Protein AF-A0A7X7QIZ7-F1 (afdb_monomer)

Radius of gyration: 19.63 Å; Cα contacts (8 Å, |Δi|>4): 451; chains: 1; bounding box: 47×40×54 Å

Nearest PDB structures (foldseek):
  1ewf-assembly1_A  TM=3.692E-01  e=5.012E-04  Homo sapiens

Structure (mmCIF, N/CA/C/O backbone):
data_AF-A0A7X7QIZ7-F1
#
_entry.id   AF-A0A7X7QIZ7-F1
#
loop_
_atom_site.group_PDB
_atom_site.id
_atom_site.type_symbol
_atom_site.label_atom_id
_atom_site.label_alt_id
_atom_site.label_comp_id
_atom_site.label_asym_id
_atom_site.label_entity_id
_atom_site.label_seq_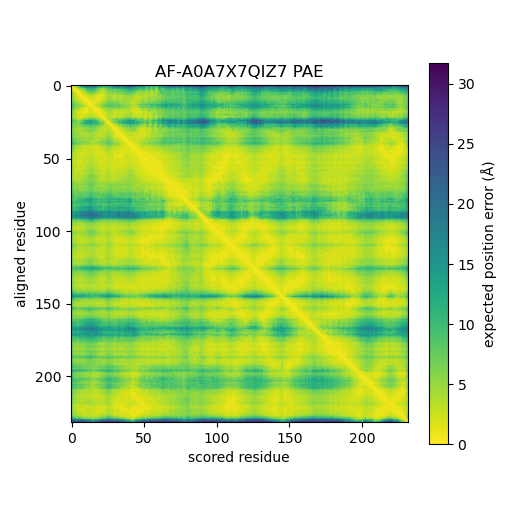id
_atom_site.pdbx_PDB_ins_code
_atom_site.Cartn_x
_atom_site.Cartn_y
_atom_site.Cartn_z
_atom_site.occupancy
_atom_site.B_iso_or_equiv
_atom_site.auth_seq_id
_atom_site.auth_comp_id
_atom_site.auth_asym_id
_atom_site.auth_atom_id
_atom_site.pdbx_PDB_model_num
ATOM 1 N N . ARG A 1 1 ? -7.257 -20.607 2.998 1.00 55.19 1 ARG A N 1
ATOM 2 C CA . ARG A 1 1 ? -7.688 -19.630 1.963 1.00 55.19 1 ARG A CA 1
ATOM 3 C C . ARG A 1 1 ? -6.584 -19.543 0.917 1.00 55.19 1 ARG A C 1
ATOM 5 O O . ARG A 1 1 ? -5.427 -19.551 1.317 1.00 55.19 1 ARG A O 1
ATOM 12 N N . LYS A 1 2 ? -6.925 -19.531 -0.378 1.00 59.53 2 LYS A N 1
ATOM 13 C CA . LYS A 1 2 ? -5.951 -19.444 -1.478 1.00 59.53 2 LYS A CA 1
ATOM 14 C C . LYS A 1 2 ? -5.472 -17.991 -1.601 1.00 59.53 2 LYS A C 1
ATOM 16 O O . LYS A 1 2 ? -6.216 -17.154 -2.087 1.00 59.53 2 LYS A O 1
ATOM 21 N N . LEU A 1 3 ? -4.276 -17.700 -1.088 1.00 72.62 3 LEU A N 1
ATOM 22 C CA . LEU A 1 3 ? -3.597 -16.403 -1.270 1.00 72.62 3 LEU A CA 1
ATOM 23 C C . LEU A 1 3 ? -2.782 -16.350 -2.570 1.00 72.62 3 LEU A C 1
ATOM 25 O O . LEU A 1 3 ? -2.212 -15.318 -2.902 1.00 72.62 3 LEU A O 1
ATOM 29 N N . LEU A 1 4 ? -2.703 -17.477 -3.278 1.00 77.00 4 LEU A N 1
ATOM 30 C CA . LEU A 1 4 ? -2.075 -17.557 -4.586 1.00 77.00 4 LEU A CA 1
ATOM 31 C C . LEU A 1 4 ? -3.042 -17.039 -5.658 1.00 77.00 4 LEU A C 1
ATOM 33 O O . LEU A 1 4 ? -4.246 -17.281 -5.510 1.00 77.00 4 LEU A O 1
ATOM 37 N N . PRO A 1 5 ? -2.518 -16.400 -6.725 1.00 80.38 5 PRO A N 1
ATOM 38 C CA . PRO A 1 5 ? -3.293 -16.066 -7.911 1.00 80.38 5 PRO A CA 1
ATOM 39 C C . PRO A 1 5 ? -4.098 -17.268 -8.403 1.00 80.38 5 PRO A C 1
ATOM 41 O O . PRO A 1 5 ? -3.624 -18.405 -8.377 1.00 80.38 5 PRO A O 1
ATOM 44 N N . GLU A 1 6 ? -5.313 -17.011 -8.868 1.00 85.06 6 GLU A N 1
ATOM 45 C CA . GLU A 1 6 ? -6.161 -18.030 -9.481 1.00 85.06 6 GLU A CA 1
ATOM 46 C C . GLU A 1 6 ? -5.577 -18.519 -10.806 1.00 85.06 6 GLU A C 1
ATOM 48 O O . GLU A 1 6 ? -5.602 -19.716 -11.090 1.00 85.06 6 GLU A O 1
ATOM 53 N N . ARG A 1 7 ? -5.007 -17.592 -11.582 1.00 85.94 7 ARG A N 1
ATOM 54 C CA . ARG A 1 7 ? -4.241 -17.893 -12.789 1.00 85.94 7 ARG A CA 1
ATOM 55 C C . ARG A 1 7 ? -2.855 -17.285 -12.673 1.00 85.94 7 ARG A C 1
ATOM 57 O O . ARG A 1 7 ? -2.713 -16.145 -12.226 1.00 85.94 7 ARG A O 1
ATOM 64 N N . LEU A 1 8 ? -1.856 -18.054 -13.078 1.00 90.88 8 LEU A N 1
ATOM 65 C CA . LEU A 1 8 ? -0.479 -17.609 -13.180 1.00 90.88 8 LEU A CA 1
ATOM 66 C C . LEU A 1 8 ? 0.101 -18.173 -14.473 1.00 90.88 8 LEU A C 1
ATOM 68 O O . LEU A 1 8 ? 0.381 -19.368 -14.559 1.00 90.88 8 LEU A O 1
ATOM 72 N N . ASP A 1 9 ? 0.241 -17.308 -15.467 1.00 91.50 9 ASP A N 1
ATOM 73 C CA . ASP A 1 9 ? 0.735 -17.668 -16.787 1.00 91.50 9 ASP A CA 1
ATOM 74 C C . ASP A 1 9 ? 2.180 -17.205 -16.929 1.00 91.50 9 ASP A C 1
ATOM 76 O O . ASP A 1 9 ? 2.530 -16.071 -16.589 1.00 91.50 9 ASP A O 1
ATOM 80 N N . PHE A 1 10 ? 3.011 -18.093 -17.460 1.00 94.44 10 PHE A N 1
ATOM 81 C CA . PHE A 1 10 ? 4.403 -17.817 -17.774 1.00 94.44 10 PHE A CA 1
ATOM 82 C C . PHE A 1 10 ? 4.579 -17.902 -19.281 1.00 94.44 10 PHE A C 1
ATOM 84 O O . PHE A 1 10 ? 4.142 -18.863 -19.912 1.00 94.44 10 PHE A O 1
ATOM 91 N N . SER A 1 11 ? 5.248 -16.913 -19.857 1.00 92.88 11 SER A N 1
ATOM 92 C CA . SER A 1 11 ? 5.673 -16.961 -21.251 1.00 92.88 11 SER A CA 1
ATOM 93 C C . SER A 1 11 ? 7.080 -16.411 -21.390 1.00 92.88 11 SER A C 1
ATOM 95 O O . SER A 1 11 ? 7.540 -15.605 -20.580 1.00 92.88 11 SER A O 1
ATOM 97 N N . THR A 1 12 ? 7.788 -16.881 -22.407 1.00 91.81 12 THR A N 1
ATOM 98 C CA . THR A 1 12 ? 9.172 -16.494 -22.660 1.00 91.81 12 THR A CA 1
ATOM 99 C C . THR A 1 12 ? 9.373 -16.245 -24.141 1.00 91.81 12 THR A C 1
ATOM 101 O O . THR A 1 12 ? 8.857 -16.984 -24.977 1.00 91.81 12 THR A O 1
ATOM 104 N N . THR A 1 13 ? 10.165 -15.233 -24.456 1.00 90.75 13 THR A N 1
ATOM 105 C CA . THR A 1 13 ? 10.750 -15.016 -25.780 1.00 90.75 13 THR A CA 1
ATOM 106 C C . THR A 1 13 ? 12.269 -15.119 -25.662 1.00 90.75 13 THR A C 1
ATOM 108 O O . THR A 1 13 ? 12.801 -15.281 -24.565 1.00 90.75 13 THR A O 1
ATOM 111 N N . GLU A 1 14 ? 12.991 -14.958 -26.770 1.00 88.88 14 GLU A N 1
ATOM 112 C CA . GLU A 1 14 ? 14.454 -14.824 -26.732 1.00 88.88 14 GLU A CA 1
ATOM 113 C C . GLU A 1 14 ? 14.928 -13.605 -25.919 1.00 88.88 14 GLU A C 1
ATOM 115 O O . GLU A 1 14 ? 16.091 -13.542 -25.531 1.00 88.88 14 GLU A O 1
ATOM 120 N N . ARG A 1 15 ? 14.045 -12.626 -25.667 1.00 86.25 15 ARG A N 1
ATOM 121 C CA . ARG A 1 15 ? 14.397 -11.335 -25.054 1.00 86.25 15 ARG A CA 1
ATOM 122 C C . ARG A 1 15 ? 13.772 -11.089 -23.687 1.00 86.25 15 ARG A C 1
ATOM 124 O O . ARG A 1 15 ? 14.226 -10.195 -22.983 1.00 86.25 15 ARG A O 1
ATOM 131 N N . ALA A 1 16 ? 12.723 -11.819 -23.316 1.00 87.88 16 ALA A N 1
ATOM 132 C CA . ALA A 1 16 ? 11.967 -11.517 -22.107 1.00 87.88 16 ALA A CA 1
ATOM 133 C C . ALA A 1 16 ? 11.312 -12.752 -21.494 1.00 87.88 16 ALA A C 1
ATOM 135 O O . ALA A 1 16 ? 10.891 -13.672 -22.194 1.00 87.88 16 ALA A O 1
ATOM 136 N N . ILE A 1 17 ? 11.148 -12.705 -20.175 1.00 89.44 17 ILE A N 1
ATOM 137 C CA . ILE A 1 17 ? 10.242 -13.569 -19.421 1.00 89.44 17 ILE A CA 1
ATOM 138 C C . ILE A 1 17 ? 9.059 -12.699 -19.000 1.00 89.44 17 ILE A C 1
ATOM 140 O O . ILE A 1 17 ? 9.254 -11.614 -18.457 1.00 89.44 17 ILE A O 1
ATOM 144 N N . SER A 1 18 ? 7.841 -13.170 -19.240 1.00 91.94 18 SER A N 1
ATOM 145 C CA . SER A 1 18 ? 6.611 -12.505 -18.825 1.00 91.94 18 SER A CA 1
ATOM 146 C C . SER A 1 18 ? 5.826 -13.393 -17.870 1.00 91.94 18 SER A C 1
ATOM 148 O O . SER A 1 18 ? 5.669 -14.595 -18.103 1.00 91.94 18 SER A O 1
ATOM 150 N N . ILE A 1 19 ? 5.346 -12.782 -16.788 1.00 92.50 19 ILE A N 1
ATOM 151 C CA . ILE A 1 19 ? 4.527 -13.419 -15.761 1.00 92.50 19 ILE A CA 1
ATOM 152 C C . ILE A 1 19 ? 3.234 -12.621 -15.660 1.00 92.50 19 ILE A C 1
ATOM 154 O O . ILE A 1 19 ? 3.264 -11.421 -15.386 1.00 92.50 19 ILE A O 1
ATOM 158 N N . VAL A 1 20 ? 2.101 -13.288 -15.859 1.00 91.06 20 VAL A N 1
ATOM 159 C CA . VAL A 1 20 ? 0.773 -12.683 -15.731 1.00 91.06 20 VAL A CA 1
ATOM 160 C C . VAL A 1 20 ? 0.019 -13.399 -14.622 1.00 91.06 20 VAL A C 1
ATOM 162 O O . VAL A 1 20 ? -0.219 -14.600 -14.695 1.00 91.06 20 VAL A O 1
ATOM 165 N N . GLY A 1 21 ? -0.352 -12.655 -13.581 1.00 90.19 21 GLY A N 1
ATOM 166 C CA . GLY A 1 21 ? -1.143 -13.156 -12.461 1.00 90.19 21 GLY A CA 1
ATOM 167 C C . GLY A 1 21 ? -2.553 -12.576 -12.468 1.00 90.19 21 GLY A C 1
ATOM 168 O O . GLY A 1 21 ? -2.726 -11.377 -12.673 1.00 90.19 21 GLY A O 1
ATOM 169 N N . LEU A 1 22 ? -3.556 -13.410 -12.191 1.00 88.19 22 LEU A N 1
ATOM 170 C CA . LEU A 1 22 ? -4.940 -12.988 -11.984 1.00 88.19 22 LEU A CA 1
ATOM 171 C C . LEU A 1 22 ? -5.402 -13.367 -10.578 1.00 88.19 22 LEU A C 1
ATOM 173 O O . LEU A 1 22 ? -5.457 -14.549 -10.240 1.00 88.19 22 LEU A O 1
ATOM 177 N N . GLN A 1 23 ? -5.808 -12.369 -9.793 1.00 85.06 23 GLN A N 1
ATOM 178 C CA . GLN A 1 23 ? -6.514 -12.573 -8.529 1.00 85.06 23 GLN A CA 1
ATOM 179 C C . GLN A 1 23 ? -7.942 -12.040 -8.634 1.00 85.06 23 GLN A C 1
ATOM 181 O O . GLN A 1 23 ? -8.193 -10.877 -8.326 1.00 85.06 23 GLN A O 1
ATOM 186 N N . ALA A 1 24 ? -8.880 -12.891 -9.056 1.00 82.38 24 ALA A N 1
ATOM 187 C CA . ALA A 1 24 ? -10.297 -12.533 -9.206 1.00 82.38 24 ALA A CA 1
ATOM 188 C C . ALA A 1 24 ? -11.282 -13.633 -8.744 1.00 82.38 24 ALA A C 1
ATOM 190 O O . ALA A 1 24 ? -12.484 -13.540 -8.983 1.00 82.38 24 ALA A O 1
ATOM 191 N N . GLY A 1 25 ? -10.806 -14.654 -8.026 1.00 75.50 25 GLY A N 1
ATOM 192 C CA . GLY A 1 25 ? -11.647 -15.792 -7.644 1.00 75.50 25 GLY A CA 1
ATOM 193 C C . GLY A 1 25 ? -12.822 -15.426 -6.729 1.00 75.50 25 GLY A C 1
ATOM 194 O O . GLY A 1 25 ? -12.731 -14.514 -5.909 1.00 75.50 25 GLY A O 1
ATOM 195 N N . GLY A 1 26 ? -13.926 -16.173 -6.828 1.00 73.56 26 GLY A N 1
ATOM 196 C CA . GLY A 1 26 ? -15.079 -16.041 -5.923 1.00 73.56 26 GLY A CA 1
ATOM 197 C C . GLY A 1 26 ? -16.001 -14.846 -6.199 1.00 73.56 26 GLY A C 1
ATOM 198 O O . GLY A 1 26 ? -16.594 -14.322 -5.260 1.00 73.56 26 GLY A O 1
ATOM 199 N N . GLY A 1 27 ? -16.116 -14.409 -7.459 1.00 73.06 27 GLY A N 1
ATOM 200 C CA . GLY A 1 27 ? -16.998 -13.302 -7.866 1.00 73.06 27 GLY A CA 1
ATOM 201 C C . GLY A 1 27 ? -16.396 -11.907 -7.671 1.00 73.06 27 GLY A C 1
ATOM 202 O O . GLY A 1 27 ? -17.122 -10.916 -7.705 1.00 73.06 27 GLY A O 1
ATOM 203 N N . LYS A 1 28 ? -15.080 -11.822 -7.449 1.00 83.25 28 LYS A N 1
ATOM 204 C CA . LYS A 1 28 ? -14.354 -10.553 -7.351 1.00 83.25 28 LYS A CA 1
ATOM 205 C C . LYS A 1 28 ? -14.003 -10.033 -8.741 1.00 83.25 28 LYS A C 1
ATOM 207 O O . LYS A 1 28 ? -13.831 -10.801 -9.681 1.00 83.25 28 LYS A O 1
ATOM 212 N N . LEU A 1 29 ? -13.890 -8.716 -8.863 1.00 84.62 29 LEU A N 1
ATOM 213 C CA . LEU A 1 29 ? -13.588 -8.077 -10.139 1.00 84.62 29 LEU A CA 1
ATOM 214 C C . LEU A 1 29 ? -12.080 -8.078 -10.409 1.00 84.62 29 LEU A C 1
ATOM 216 O O . LEU A 1 29 ? -11.264 -7.871 -9.505 1.00 84.62 29 LEU A O 1
ATOM 220 N N . ALA A 1 30 ? -11.733 -8.325 -11.669 1.00 89.25 30 ALA A N 1
ATOM 221 C CA . ALA A 1 30 ? -10.393 -8.150 -12.212 1.00 89.25 30 ALA A CA 1
ATOM 222 C C . ALA A 1 30 ? -10.219 -6.727 -12.768 1.00 89.25 30 ALA A C 1
ATOM 224 O O . ALA A 1 30 ? -11.148 -5.919 -12.717 1.00 89.25 30 ALA A O 1
ATOM 225 N N . ALA A 1 31 ? -9.036 -6.435 -13.310 1.00 91.69 31 ALA A N 1
ATOM 226 C CA . ALA A 1 31 ? -8.834 -5.227 -14.100 1.00 91.69 31 ALA A CA 1
ATOM 227 C C . ALA A 1 31 ? -9.808 -5.215 -15.298 1.00 91.69 31 ALA A C 1
ATOM 229 O O . ALA A 1 31 ? -9.884 -6.223 -16.007 1.00 91.69 31 ALA A O 1
ATOM 230 N N . PRO A 1 32 ? -10.572 -4.131 -15.517 1.00 92.06 32 PRO A N 1
ATOM 231 C CA . PRO A 1 32 ? -11.520 -4.038 -16.629 1.00 92.06 32 PRO A CA 1
ATOM 232 C C . PRO A 1 32 ? -10.857 -3.619 -17.951 1.00 92.06 32 PRO A C 1
ATOM 234 O O . PRO A 1 32 ? -11.504 -3.635 -18.994 1.00 92.06 32 PRO A O 1
ATOM 237 N N . ASN A 1 33 ? -9.592 -3.208 -17.901 1.00 92.62 33 ASN A N 1
ATOM 238 C CA . ASN A 1 33 ? -8.809 -2.654 -18.995 1.00 92.62 33 ASN A CA 1
ATOM 239 C C . ASN A 1 33 ? -7.419 -3.306 -19.044 1.00 92.62 33 ASN A C 1
ATOM 241 O O . ASN A 1 33 ? -6.970 -3.948 -18.089 1.00 92.62 33 ASN A O 1
ATOM 245 N N . ASP A 1 34 ? -6.739 -3.134 -20.173 1.00 92.06 34 ASP A N 1
ATOM 246 C CA . ASP A 1 34 ? -5.371 -3.607 -20.336 1.00 92.06 34 ASP A CA 1
ATOM 247 C C . ASP A 1 34 ? -4.382 -2.758 -19.523 1.00 92.06 34 ASP A C 1
ATOM 249 O O . ASP A 1 34 ? -4.581 -1.551 -19.357 1.00 92.06 34 ASP A O 1
ATOM 253 N N . PRO A 1 35 ? -3.284 -3.362 -19.035 1.00 93.31 35 PRO A N 1
ATOM 254 C CA . PRO A 1 35 ? -2.230 -2.620 -18.365 1.00 93.31 35 PRO A CA 1
ATOM 255 C C . PRO A 1 35 ? -1.575 -1.599 -19.310 1.00 93.31 35 PRO A C 1
ATOM 257 O O . PRO A 1 35 ? -1.264 -1.958 -20.451 1.00 93.31 35 PRO A O 1
ATOM 260 N N . PRO A 1 36 ? -1.240 -0.382 -18.834 1.00 93.25 36 PRO A N 1
ATOM 261 C CA . PRO A 1 36 ? -0.522 0.604 -19.634 1.00 93.25 36 PRO A CA 1
ATOM 262 C C . PRO A 1 36 ? 0.809 0.069 -20.183 1.00 93.25 36 PRO A C 1
ATOM 264 O O . PRO A 1 36 ? 1.404 -0.885 -19.655 1.00 93.25 36 PRO A O 1
ATOM 267 N N . SER A 1 37 ? 1.295 0.696 -21.254 1.00 91.44 37 SER A N 1
ATOM 268 C CA . SER A 1 37 ? 2.591 0.373 -21.847 1.00 91.44 37 SER A CA 1
ATOM 269 C C . SER A 1 37 ? 3.747 0.754 -20.922 1.00 91.44 37 SER A C 1
ATOM 271 O O . SER A 1 37 ? 3.722 1.766 -20.215 1.00 91.44 37 SER A O 1
ATOM 273 N N . THR A 1 38 ? 4.796 -0.056 -20.957 1.00 93.75 38 THR A N 1
ATOM 274 C CA . THR A 1 38 ? 6.069 0.230 -20.294 1.00 93.75 38 THR A CA 1
ATOM 275 C C . THR A 1 38 ? 6.921 1.129 -21.183 1.00 93.75 38 THR A C 1
ATOM 277 O O . THR A 1 38 ? 6.789 1.084 -22.404 1.00 93.75 38 THR A O 1
ATOM 280 N N . ILE A 1 39 ? 7.790 1.939 -20.583 1.00 93.56 39 ILE A N 1
ATOM 281 C CA . ILE A 1 39 ? 8.729 2.779 -21.334 1.00 93.56 39 ILE A CA 1
ATOM 282 C C . ILE A 1 39 ? 9.783 1.931 -22.067 1.00 93.56 39 ILE A C 1
ATOM 284 O O . ILE A 1 39 ? 10.189 0.873 -21.578 1.00 93.56 39 ILE A O 1
ATOM 288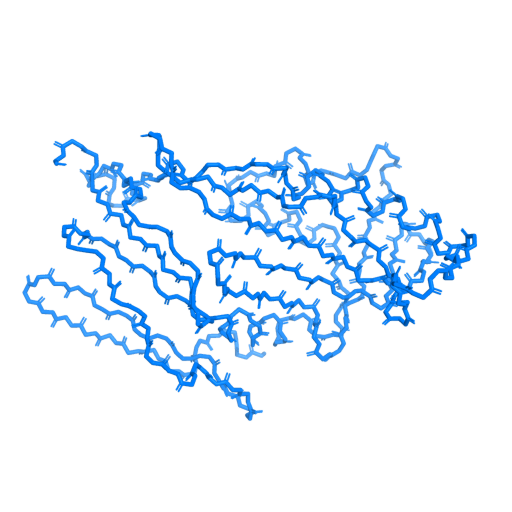 N N . ASP A 1 40 ? 10.246 2.411 -23.221 1.00 90.75 40 ASP A N 1
ATOM 289 C CA . ASP A 1 40 ? 11.354 1.795 -23.952 1.00 90.75 40 ASP A CA 1
ATOM 290 C C . ASP A 1 40 ? 12.647 1.807 -23.123 1.00 90.75 40 ASP A C 1
ATOM 292 O O . ASP A 1 40 ? 12.904 2.713 -22.329 1.00 90.75 40 ASP A O 1
ATOM 296 N N . GLY A 1 41 ? 13.477 0.777 -23.304 1.00 90.00 41 GLY A N 1
ATOM 297 C CA . GLY A 1 41 ? 14.720 0.610 -22.543 1.00 90.00 41 GLY A CA 1
ATOM 298 C C . GLY A 1 41 ? 14.527 0.095 -21.112 1.00 90.00 41 GLY A C 1
ATOM 299 O O . GLY A 1 41 ? 15.514 -0.068 -20.397 1.00 90.00 41 GLY A O 1
ATOM 300 N N . ALA A 1 42 ? 13.289 -0.191 -20.694 1.00 93.81 42 ALA A N 1
ATOM 301 C CA . ALA A 1 42 ? 13.027 -0.946 -19.476 1.00 93.81 42 ALA A CA 1
ATOM 302 C C . ALA A 1 42 ? 13.534 -2.387 -19.610 1.00 93.81 42 ALA A C 1
ATOM 304 O O . ALA A 1 42 ? 13.211 -3.095 -20.562 1.00 93.81 42 ALA A O 1
ATOM 305 N N . GLU A 1 43 ? 14.291 -2.835 -18.616 1.00 93.38 43 GLU A N 1
ATOM 306 C CA . GLU A 1 43 ? 14.810 -4.206 -18.533 1.00 93.38 43 GLU A CA 1
ATOM 307 C C . GLU A 1 43 ? 13.981 -5.071 -17.584 1.00 93.38 43 GLU A C 1
ATOM 309 O O . GLU A 1 43 ? 13.993 -6.299 -17.658 1.00 93.38 43 GLU A O 1
ATOM 314 N N . MET A 1 44 ? 13.237 -4.423 -16.690 1.00 94.19 44 MET A N 1
ATOM 315 C CA . MET A 1 44 ? 12.255 -5.058 -15.831 1.00 94.19 44 MET A CA 1
ATOM 316 C C . MET A 1 44 ? 11.074 -4.115 -15.654 1.00 94.19 44 MET A C 1
ATOM 318 O O . MET A 1 44 ? 11.268 -2.929 -15.395 1.00 94.19 44 MET A O 1
ATOM 322 N N . SER A 1 45 ? 9.856 -4.646 -15.719 1.00 95.50 45 SER A N 1
ATOM 323 C CA . SER A 1 45 ? 8.650 -3.872 -15.441 1.00 95.50 45 SER A CA 1
ATOM 324 C C . SER A 1 45 ? 7.640 -4.683 -14.653 1.00 95.50 45 SER A C 1
ATOM 326 O O . SER A 1 45 ? 7.454 -5.879 -14.876 1.00 95.50 45 SER A O 1
ATOM 328 N N . VAL A 1 46 ? 6.951 -4.000 -13.749 1.00 95.56 46 VAL A N 1
ATOM 329 C CA . VAL A 1 46 ? 5.844 -4.523 -12.959 1.00 95.56 46 VAL A CA 1
ATOM 330 C C . VAL A 1 46 ? 4.634 -3.639 -13.218 1.00 95.56 46 VAL A C 1
ATOM 332 O O . VAL A 1 46 ? 4.721 -2.414 -13.160 1.00 95.56 46 VAL A O 1
ATOM 335 N N . ARG A 1 47 ? 3.502 -4.274 -13.523 1.00 96.81 47 ARG A N 1
ATOM 336 C CA . ARG A 1 47 ? 2.219 -3.608 -13.757 1.00 96.81 47 ARG A CA 1
ATOM 337 C C . ARG A 1 47 ? 1.185 -4.272 -12.870 1.00 96.81 47 ARG A C 1
ATOM 339 O O . ARG A 1 47 ? 0.933 -5.467 -13.014 1.00 96.81 47 ARG A O 1
ATOM 346 N N . VAL A 1 48 ? 0.641 -3.519 -11.923 1.00 96.81 48 VAL A N 1
ATOM 347 C CA . VAL A 1 48 ? -0.288 -4.033 -10.915 1.00 96.81 48 VAL A CA 1
ATOM 348 C C . VAL A 1 48 ? -1.544 -3.187 -10.931 1.00 96.81 48 VAL A C 1
ATOM 350 O O . VAL A 1 48 ? -1.490 -1.987 -10.681 1.00 96.81 48 VAL A O 1
ATOM 353 N N . HIS A 1 49 ? -2.675 -3.828 -11.203 1.00 97.81 49 HIS A N 1
ATOM 354 C CA . HIS A 1 49 ? -3.975 -3.195 -11.052 1.00 97.81 49 HIS A CA 1
ATOM 355 C C . HIS A 1 49 ? -4.396 -3.202 -9.578 1.00 97.81 49 HIS A C 1
ATOM 357 O O . HIS A 1 49 ? -4.169 -4.187 -8.867 1.00 97.81 49 HIS A O 1
ATOM 363 N N . GLU A 1 50 ? -5.054 -2.142 -9.115 1.00 97.00 50 GLU A N 1
ATOM 364 C CA . GLU A 1 50 ? -5.526 -1.985 -7.731 1.00 97.00 50 GLU A CA 1
ATOM 365 C C . GLU A 1 50 ? -6.383 -3.164 -7.245 1.00 97.00 50 GLU A C 1
ATOM 367 O O . GLU A 1 50 ? -6.296 -3.572 -6.083 1.00 97.00 50 GLU A O 1
ATOM 372 N N . SER A 1 51 ? -7.149 -3.790 -8.148 1.00 95.56 51 SER A N 1
ATOM 373 C CA . SER A 1 51 ? -7.985 -4.951 -7.825 1.00 95.56 51 SER A CA 1
ATOM 374 C C . SER A 1 51 ? -7.171 -6.130 -7.290 1.00 95.56 51 SER A C 1
ATOM 376 O O . SER A 1 51 ? -7.662 -6.850 -6.427 1.00 95.56 51 SER A O 1
ATOM 378 N N . MET A 1 52 ? -5.923 -6.317 -7.736 1.00 92.94 52 MET A N 1
ATOM 379 C CA . MET A 1 52 ? -5.036 -7.369 -7.229 1.00 92.94 52 MET A CA 1
ATOM 380 C C . MET A 1 52 ? -4.810 -7.199 -5.723 1.00 92.94 52 MET A C 1
ATOM 382 O O . MET A 1 52 ? -5.037 -8.123 -4.940 1.00 92.94 52 MET A O 1
ATOM 386 N N . ILE A 1 53 ? -4.414 -5.991 -5.315 1.00 93.00 53 ILE A N 1
ATOM 387 C CA . ILE A 1 53 ? -4.118 -5.654 -3.919 1.00 93.00 53 ILE A CA 1
ATOM 388 C C . ILE A 1 53 ? -5.405 -5.695 -3.091 1.00 93.00 53 ILE A C 1
ATOM 390 O O . ILE A 1 53 ? -5.433 -6.323 -2.033 1.00 93.00 53 ILE A O 1
ATOM 394 N N . ASN A 1 54 ? -6.488 -5.108 -3.602 1.00 95.06 54 ASN A N 1
ATOM 395 C CA . ASN A 1 54 ? -7.782 -5.052 -2.921 1.00 95.06 54 ASN A CA 1
ATOM 396 C C . ASN A 1 54 ? -8.368 -6.459 -2.694 1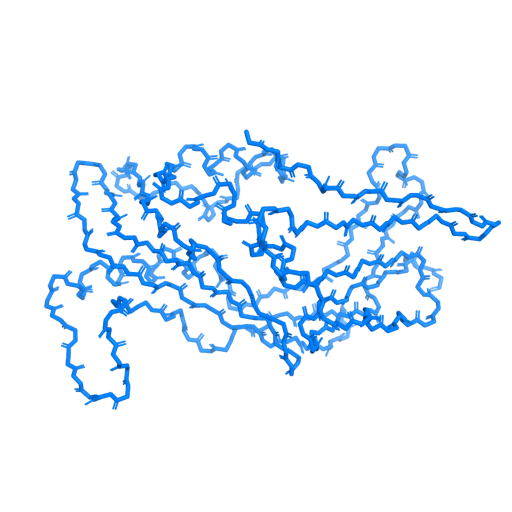.00 95.06 54 ASN A C 1
ATOM 398 O O . ASN A 1 54 ? -8.837 -6.777 -1.598 1.00 95.06 54 ASN A O 1
ATOM 402 N N . ASN A 1 55 ? -8.271 -7.346 -3.689 1.00 93.19 55 ASN A N 1
ATOM 403 C CA . ASN A 1 55 ? -8.766 -8.720 -3.596 1.00 93.19 55 ASN A CA 1
ATOM 404 C C . ASN A 1 55 ? -7.926 -9.581 -2.647 1.00 93.19 55 ASN A C 1
ATOM 406 O O . ASN A 1 55 ? -8.493 -10.416 -1.934 1.00 93.19 55 ASN A O 1
ATOM 410 N N . LEU A 1 56 ? -6.601 -9.391 -2.625 1.00 91.25 56 LEU A N 1
ATOM 411 C CA . LEU A 1 56 ? -5.714 -10.055 -1.667 1.00 91.25 56 LEU A CA 1
ATOM 412 C C . LEU A 1 56 ? -5.964 -9.563 -0.243 1.00 91.25 56 LEU A C 1
ATOM 414 O O . LEU A 1 56 ? -6.086 -10.381 0.669 1.00 91.25 56 LEU A O 1
ATOM 418 N N . ALA A 1 57 ? -6.090 -8.249 -0.048 1.00 92.38 57 ALA A N 1
ATOM 419 C CA . ALA A 1 57 ? -6.394 -7.662 1.250 1.00 92.38 57 ALA A CA 1
ATOM 420 C C . ALA A 1 57 ? -7.727 -8.184 1.796 1.00 92.38 57 ALA A C 1
ATOM 422 O O . ALA A 1 57 ? -7.801 -8.580 2.959 1.00 92.38 57 ALA A O 1
ATOM 423 N N . PHE A 1 58 ? -8.761 -8.273 0.956 1.00 92.62 58 PHE A N 1
ATOM 424 C CA . PHE A 1 58 ? -10.027 -8.899 1.328 1.00 92.62 58 PHE A CA 1
ATOM 425 C C . PHE A 1 58 ? -9.835 -10.352 1.799 1.00 92.62 58 PHE A C 1
ATOM 427 O O . PHE A 1 58 ? -10.214 -10.700 2.919 1.00 92.62 58 PHE A O 1
ATOM 434 N N . ASP A 1 59 ? -9.183 -11.203 1.002 1.00 91.00 59 ASP A N 1
ATOM 435 C CA . ASP A 1 59 ? -9.001 -12.619 1.355 1.00 91.00 59 ASP A CA 1
ATOM 436 C C . ASP A 1 59 ? -8.173 -12.810 2.628 1.00 91.00 59 ASP A C 1
ATOM 438 O O . ASP A 1 59 ? -8.460 -13.699 3.445 1.00 91.00 59 ASP A O 1
ATOM 442 N N . ALA A 1 60 ? -7.135 -11.993 2.789 1.00 90.38 60 ALA A N 1
ATOM 443 C CA . ALA A 1 60 ? -6.166 -12.112 3.862 1.00 90.38 60 ALA A CA 1
ATOM 444 C C . ALA A 1 60 ? -6.654 -11.499 5.177 1.00 90.38 60 ALA A C 1
ATOM 446 O O . ALA A 1 60 ? -6.325 -12.046 6.233 1.00 90.38 60 ALA A O 1
ATOM 447 N N . LEU A 1 61 ? -7.417 -10.400 5.129 1.00 94.94 61 LEU A N 1
ATOM 448 C CA . LEU A 1 61 ? -7.632 -9.511 6.276 1.00 94.94 61 LEU A CA 1
ATOM 449 C C . LEU A 1 61 ? -9.099 -9.242 6.628 1.00 94.94 61 LEU A C 1
ATOM 451 O O . LEU A 1 61 ? -9.351 -8.788 7.742 1.00 94.94 61 LEU A O 1
ATOM 455 N N . ALA A 1 62 ? -10.062 -9.533 5.747 1.00 95.69 62 ALA A N 1
ATOM 456 C CA . ALA A 1 62 ? -11.468 -9.209 5.999 1.00 95.69 62 ALA A CA 1
ATOM 457 C C . ALA A 1 62 ? -11.970 -9.796 7.329 1.00 95.69 62 ALA A C 1
ATOM 459 O O . ALA A 1 62 ? -11.917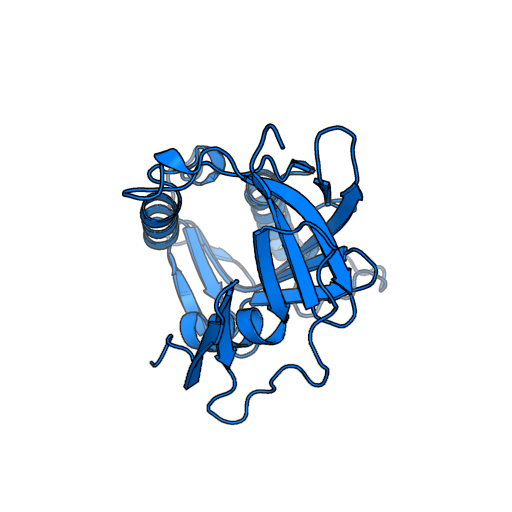 -11.014 7.539 1.00 95.69 62 ALA A O 1
ATOM 460 N N . GLY A 1 63 ? -12.445 -8.917 8.220 1.00 97.06 63 GLY A N 1
ATOM 461 C CA . GLY A 1 63 ? -12.994 -9.268 9.533 1.00 97.06 63 GLY A CA 1
ATOM 462 C C . GLY A 1 63 ? -11.972 -9.756 10.559 1.00 97.06 63 GLY A C 1
ATOM 463 O O . GLY A 1 63 ? -12.361 -10.229 11.625 1.00 97.06 63 GLY A O 1
ATOM 464 N N . ARG A 1 64 ? -10.673 -9.710 10.247 1.00 95.94 64 ARG A N 1
ATOM 465 C CA . ARG A 1 64 ? -9.633 -10.247 11.125 1.00 95.94 64 ARG A CA 1
ATOM 466 C C . ARG A 1 64 ? -9.130 -9.206 12.102 1.00 95.94 64 ARG A C 1
ATOM 468 O O . ARG A 1 64 ? -9.004 -8.034 11.763 1.00 95.94 64 ARG A O 1
ATOM 475 N N . THR A 1 65 ? -8.736 -9.684 13.276 1.00 97.31 65 THR A N 1
ATOM 476 C CA . THR A 1 65 ? -7.894 -8.922 14.194 1.00 97.31 65 THR A CA 1
ATOM 477 C C . THR A 1 65 ? -6.431 -9.136 13.830 1.00 97.31 65 THR A C 1
ATOM 479 O O . THR A 1 65 ? -5.926 -10.261 13.836 1.00 97.31 65 THR A O 1
ATOM 482 N N . VAL A 1 66 ? -5.762 -8.047 13.471 1.00 95.44 66 VAL A N 1
ATOM 483 C CA . VAL A 1 66 ? -4.326 -7.982 13.219 1.00 95.44 66 VAL A CA 1
ATOM 484 C C . VAL A 1 66 ? -3.652 -7.476 14.486 1.00 95.44 66 VAL A C 1
ATOM 486 O O . VAL A 1 66 ? -4.005 -6.413 14.990 1.00 95.44 66 VAL A O 1
ATOM 489 N N . TYR A 1 67 ? -2.701 -8.252 14.996 1.00 95.00 67 TYR A N 1
ATOM 490 C CA . TYR A 1 67 ? -1.941 -7.940 16.204 1.00 95.00 67 TYR A CA 1
ATOM 491 C C . TYR A 1 67 ? -0.578 -7.367 15.837 1.00 95.00 67 TYR A C 1
ATOM 493 O O . TYR A 1 67 ? 0.040 -7.833 14.876 1.00 95.00 67 TYR A O 1
ATOM 501 N N . GLU A 1 68 ? -0.090 -6.432 16.646 1.00 92.44 68 GLU A N 1
ATOM 502 C CA . GLU A 1 68 ? 1.224 -5.808 16.502 1.00 92.44 68 GLU A CA 1
ATOM 503 C C . GLU A 1 68 ? 2.344 -6.806 16.207 1.00 92.44 68 GLU A C 1
ATOM 505 O O . GLU A 1 68 ? 3.013 -6.690 15.184 1.00 92.44 68 GLU A O 1
ATOM 510 N N . ALA A 1 69 ? 2.498 -7.831 17.051 1.00 91.94 69 ALA A N 1
ATOM 511 C CA . ALA A 1 69 ? 3.573 -8.813 16.920 1.00 91.94 69 ALA A CA 1
ATOM 512 C C . ALA A 1 69 ? 3.573 -9.505 15.548 1.00 91.94 69 ALA A C 1
ATOM 514 O O . ALA A 1 69 ? 4.624 -9.801 14.987 1.00 91.94 69 ALA A O 1
ATOM 515 N N . LYS A 1 70 ? 2.387 -9.724 14.966 1.00 91.06 70 LYS A N 1
ATOM 516 C CA . LYS A 1 70 ? 2.262 -10.316 13.633 1.00 91.06 70 LYS A CA 1
ATOM 517 C C . LYS A 1 70 ? 2.681 -9.341 12.534 1.00 91.06 70 LYS A C 1
ATOM 519 O O . LYS A 1 70 ? 3.270 -9.769 11.548 1.00 91.06 70 LYS A O 1
ATOM 524 N N . VAL A 1 71 ? 2.374 -8.055 12.688 1.00 89.12 71 VAL A N 1
ATOM 525 C CA . VAL A 1 71 ? 2.812 -7.014 11.746 1.00 89.12 71 VAL A CA 1
ATOM 526 C C . VAL A 1 71 ? 4.322 -6.831 11.821 1.00 89.12 71 VAL A C 1
ATOM 528 O O . VAL A 1 71 ? 4.971 -6.775 10.784 1.00 89.12 71 VAL A O 1
ATOM 531 N N . GLN A 1 72 ? 4.887 -6.827 13.028 1.00 90.69 72 GLN A N 1
ATOM 532 C CA . GLN A 1 72 ? 6.329 -6.743 13.239 1.00 90.69 72 GLN A CA 1
ATOM 533 C C . GLN A 1 72 ? 7.063 -7.949 12.641 1.00 90.69 72 GLN A C 1
ATOM 535 O O . GLN A 1 72 ? 8.045 -7.764 11.931 1.00 90.69 72 GLN A O 1
ATOM 540 N N . ALA A 1 73 ? 6.553 -9.168 12.847 1.00 89.12 73 ALA A N 1
ATOM 541 C CA . ALA A 1 73 ? 7.115 -10.370 12.231 1.00 89.12 73 ALA A CA 1
ATOM 542 C C . ALA A 1 73 ? 7.082 -10.299 10.695 1.00 89.12 73 ALA A C 1
ATOM 544 O O . ALA A 1 73 ? 8.095 -10.539 10.049 1.00 89.12 73 ALA A O 1
ATOM 545 N N . LEU A 1 74 ? 5.953 -9.881 10.108 1.00 84.50 74 LEU A N 1
ATOM 546 C CA . LEU A 1 74 ? 5.848 -9.694 8.657 1.00 84.50 74 LEU A CA 1
ATOM 547 C C . LEU A 1 74 ? 6.811 -8.623 8.131 1.00 84.50 74 LEU A C 1
ATOM 549 O O . LEU A 1 74 ? 7.353 -8.780 7.043 1.00 84.50 74 LEU A O 1
ATOM 553 N N . ALA A 1 75 ? 7.031 -7.540 8.879 1.00 83.25 75 ALA A N 1
ATOM 554 C CA . ALA A 1 75 ? 7.995 -6.514 8.499 1.00 83.25 75 ALA A CA 1
ATOM 555 C C . ALA A 1 75 ? 9.425 -7.074 8.472 1.00 83.25 75 ALA A C 1
ATOM 557 O O . ALA A 1 75 ? 10.142 -6.843 7.505 1.00 83.25 75 ALA A O 1
ATOM 558 N N . VAL A 1 76 ? 9.808 -7.868 9.474 1.00 85.06 76 VAL A N 1
ATOM 559 C CA . VAL A 1 76 ? 11.114 -8.544 9.509 1.00 85.06 76 VAL A CA 1
ATOM 560 C C . VAL A 1 76 ? 11.253 -9.529 8.347 1.00 85.06 76 VAL A C 1
ATOM 562 O O . VAL A 1 76 ? 12.275 -9.520 7.670 1.00 85.06 76 VAL A O 1
ATOM 565 N N . ASP A 1 77 ? 10.222 -10.325 8.058 1.00 79.94 77 ASP A N 1
ATOM 566 C CA . ASP A 1 77 ? 10.248 -11.279 6.942 1.00 79.94 77 ASP A CA 1
ATOM 567 C C . ASP A 1 77 ? 10.401 -10.579 5.577 1.00 79.94 77 ASP A C 1
ATOM 569 O O . ASP A 1 77 ? 11.044 -11.113 4.672 1.00 79.94 77 ASP A O 1
ATOM 573 N N . LEU A 1 78 ? 9.818 -9.384 5.416 1.00 73.25 78 LEU A N 1
ATOM 574 C CA . LEU A 1 78 ? 9.841 -8.617 4.165 1.00 73.25 78 LEU A CA 1
ATOM 575 C C . LEU A 1 78 ? 11.096 -7.752 3.997 1.00 73.25 78 LEU A C 1
ATOM 577 O O . LEU A 1 78 ? 11.600 -7.626 2.882 1.00 73.25 78 LEU A O 1
ATOM 581 N N . PHE A 1 79 ? 11.579 -7.132 5.075 1.00 72.75 79 PHE A N 1
ATOM 582 C CA . PHE A 1 79 ? 12.659 -6.140 5.036 1.00 72.75 79 PHE A CA 1
ATOM 583 C C . PHE A 1 79 ? 13.980 -6.648 5.632 1.00 72.75 79 PHE A C 1
ATOM 585 O O . PHE A 1 79 ? 14.998 -5.975 5.511 1.00 72.75 79 PHE A O 1
ATOM 592 N N . GLY A 1 80 ? 13.989 -7.823 6.265 1.00 77.69 80 GLY A N 1
ATOM 593 C CA . GLY A 1 80 ? 15.143 -8.399 6.967 1.00 77.69 80 GLY A CA 1
ATOM 594 C C . GLY A 1 80 ? 15.363 -7.842 8.378 1.00 77.69 80 GLY A C 1
ATOM 595 O O . GLY A 1 80 ? 16.049 -8.467 9.184 1.00 77.69 80 GLY A O 1
ATOM 596 N N . GLU A 1 81 ? 14.754 -6.704 8.704 1.00 84.88 81 GLU A N 1
ATOM 597 C CA . GLU A 1 81 ? 14.801 -6.059 10.014 1.00 84.88 81 GLU A CA 1
ATOM 598 C C . GLU A 1 81 ? 13.454 -5.411 10.348 1.00 84.88 81 GLU A C 1
ATOM 600 O O . GLU A 1 81 ? 12.633 -5.168 9.463 1.00 84.88 81 GLU A O 1
ATOM 605 N N . LEU A 1 82 ? 13.213 -5.134 11.633 1.00 86.69 82 LEU A N 1
ATOM 606 C CA . LEU A 1 82 ? 12.033 -4.387 12.060 1.00 86.69 82 LEU A CA 1
ATOM 607 C C . LEU A 1 82 ? 12.326 -2.885 11.939 1.00 86.69 82 LEU A C 1
ATOM 609 O O . LEU A 1 82 ? 13.153 -2.390 12.710 1.00 86.69 82 LEU A O 1
ATOM 613 N N . PRO A 1 83 ? 11.641 -2.136 11.051 1.00 83.75 83 PRO A N 1
ATOM 614 C CA . PRO A 1 83 ? 11.840 -0.695 10.964 1.00 83.75 83 PRO A CA 1
ATOM 615 C C . PRO A 1 83 ? 11.552 -0.029 12.312 1.00 83.75 83 PRO A C 1
ATOM 617 O O . PRO A 1 83 ? 10.549 -0.353 12.949 1.00 83.75 83 PRO A O 1
ATOM 620 N N . GLU A 1 84 ? 12.375 0.942 12.722 1.00 83.81 84 GLU A N 1
ATOM 621 C CA . GLU A 1 84 ? 12.201 1.679 13.990 1.00 83.81 84 GLU A CA 1
ATOM 622 C C . GLU A 1 84 ? 10.766 2.200 14.168 1.00 83.81 84 GLU A C 1
ATOM 624 O O . GLU A 1 84 ? 10.160 2.040 15.222 1.00 83.81 84 GLU A O 1
ATOM 629 N N . LYS A 1 85 ? 10.171 2.717 13.088 1.00 79.88 85 LYS A N 1
ATOM 630 C CA . LYS A 1 85 ? 8.787 3.216 13.032 1.00 79.88 85 LYS A CA 1
ATOM 631 C C . LYS A 1 85 ? 7.689 2.173 13.283 1.00 79.88 85 LYS A C 1
ATOM 633 O O . LYS A 1 85 ? 6.535 2.544 13.471 1.00 79.88 85 LYS A O 1
ATOM 638 N N . MET A 1 86 ? 8.018 0.884 13.222 1.00 80.75 86 MET A N 1
ATOM 639 C CA . MET A 1 86 ? 7.103 -0.228 13.506 1.00 80.75 86 MET A CA 1
ATOM 640 C C . MET A 1 86 ? 7.363 -0.871 14.873 1.00 80.75 86 MET A C 1
ATOM 642 O O . MET A 1 86 ? 6.658 -1.816 15.245 1.00 80.75 86 MET A O 1
ATOM 646 N N . LYS A 1 87 ? 8.348 -0.376 15.632 1.00 80.06 87 LYS A N 1
ATOM 647 C CA . LYS A 1 87 ? 8.492 -0.733 17.043 1.00 80.06 87 LYS A CA 1
ATOM 648 C C . LYS A 1 87 ? 7.296 -0.195 17.829 1.00 80.06 87 LYS A C 1
ATOM 650 O O . LYS A 1 87 ? 6.653 0.770 17.418 1.00 80.06 87 LYS A O 1
ATOM 655 N N . GLY A 1 88 ? 6.964 -0.883 18.916 1.00 76.75 88 GLY A N 1
ATOM 656 C CA . GLY A 1 88 ? 5.773 -0.568 19.699 1.00 76.75 88 GLY A CA 1
ATOM 657 C C . GLY A 1 88 ? 5.800 0.807 20.351 1.00 76.75 88 GLY A C 1
ATOM 658 O O . GLY A 1 88 ? 6.814 1.502 20.347 1.00 76.75 88 GLY A O 1
ATOM 659 N N . ASP A 1 89 ? 4.648 1.196 20.897 1.00 73.81 89 ASP A N 1
ATOM 660 C CA . ASP A 1 89 ? 4.499 2.485 21.572 1.00 73.81 89 ASP A CA 1
ATOM 661 C C . ASP A 1 89 ? 5.412 2.572 22.805 1.00 73.81 89 ASP A C 1
ATOM 663 O O . ASP A 1 89 ? 5.715 1.568 23.450 1.00 73.81 89 ASP A O 1
ATOM 667 N N . GLU A 1 90 ? 5.782 3.798 23.183 1.00 70.88 90 GLU A N 1
ATOM 668 C CA . GLU A 1 90 ? 6.626 4.092 24.353 1.00 70.88 90 GLU A CA 1
ATOM 669 C C . GLU A 1 90 ? 6.068 3.529 25.671 1.00 70.88 90 GLU A C 1
ATOM 671 O O . GLU A 1 90 ? 6.828 3.232 26.589 1.00 70.88 90 GLU A O 1
ATOM 676 N N . ASP A 1 91 ? 4.746 3.356 25.776 1.00 79.94 91 ASP A N 1
ATOM 677 C CA . ASP A 1 91 ? 4.098 2.780 26.959 1.00 79.94 91 ASP A CA 1
ATOM 678 C C . ASP A 1 91 ? 4.069 1.242 26.968 1.00 79.94 91 ASP A C 1
ATOM 680 O O . ASP A 1 91 ? 3.525 0.644 27.898 1.00 79.94 91 ASP A O 1
ATOM 684 N N . GLY A 1 92 ? 4.641 0.597 25.945 1.00 81.00 92 GLY A N 1
ATOM 685 C CA . GLY A 1 92 ? 4.822 -0.851 25.848 1.00 81.00 92 GLY A CA 1
ATOM 686 C C . GLY A 1 92 ? 3.530 -1.657 25.703 1.00 81.00 92 GLY A C 1
ATOM 687 O O . GLY A 1 92 ? 3.572 -2.888 25.735 1.00 81.00 92 GLY A O 1
ATOM 688 N N . LYS A 1 93 ? 2.369 -1.003 25.560 1.00 89.19 93 LYS A N 1
ATOM 689 C CA . LYS A 1 93 ? 1.087 -1.702 25.435 1.00 89.19 93 LYS A CA 1
ATOM 690 C C . LYS A 1 93 ? 0.903 -2.210 24.005 1.00 89.19 93 LYS A C 1
ATOM 692 O O . LYS A 1 93 ? 0.894 -1.390 23.083 1.00 89.19 93 LYS A O 1
ATOM 697 N N . PRO A 1 94 ? 0.669 -3.522 23.804 1.00 91.19 94 PRO A N 1
ATOM 698 C CA . PRO A 1 94 ? 0.494 -4.059 22.470 1.00 91.19 94 PRO A CA 1
ATOM 699 C C . PRO A 1 94 ? -0.790 -3.532 21.843 1.00 91.19 94 PRO A C 1
ATOM 701 O O . PRO A 1 94 ? -1.823 -3.422 22.513 1.00 91.19 94 PRO A O 1
ATOM 704 N N . TRP A 1 95 ? -0.744 -3.245 20.549 1.00 92.62 95 TRP A N 1
ATOM 705 C CA . TRP A 1 95 ? -1.928 -2.826 19.805 1.00 92.62 95 TRP A CA 1
ATOM 706 C C . TRP A 1 95 ? -2.489 -3.945 18.930 1.00 92.62 95 TRP A C 1
ATOM 708 O O . TRP A 1 95 ? -1.792 -4.868 18.494 1.00 92.62 95 TRP A O 1
ATOM 718 N N . ALA A 1 96 ? -3.786 -3.847 18.649 1.00 95.56 96 ALA A N 1
ATOM 719 C CA . ALA A 1 96 ? -4.444 -4.679 17.654 1.00 95.56 96 ALA A CA 1
ATOM 720 C C . ALA A 1 96 ? -5.548 -3.903 16.930 1.00 95.56 96 ALA A C 1
ATOM 722 O O . ALA A 1 96 ? -6.120 -2.955 17.468 1.00 95.56 96 ALA A O 1
ATOM 723 N N . ILE A 1 97 ? -5.861 -4.320 15.706 1.00 96.38 97 ILE A N 1
ATOM 724 C CA . ILE A 1 97 ? -6.908 -3.718 14.876 1.00 96.38 97 ILE A CA 1
ATOM 725 C C . ILE A 1 97 ? -7.787 -4.835 14.333 1.00 96.38 97 ILE A C 1
ATOM 727 O O . ILE A 1 97 ? -7.301 -5.709 13.618 1.00 96.38 97 ILE A O 1
ATOM 731 N N . THR A 1 98 ? -9.081 -4.801 14.633 1.00 98.12 98 THR A N 1
ATOM 732 C CA . THR A 1 98 ? -10.073 -5.593 13.903 1.00 98.12 98 THR A CA 1
ATOM 733 C C . THR A 1 98 ? -10.460 -4.829 12.647 1.00 98.12 98 THR A C 1
ATOM 735 O O . THR A 1 98 ? -10.953 -3.704 12.729 1.00 98.12 98 THR A O 1
ATOM 738 N N . LEU A 1 99 ? -10.220 -5.432 11.486 1.00 98.31 99 LEU A N 1
ATOM 739 C CA . LEU A 1 99 ? -10.448 -4.818 10.182 1.00 98.31 99 LEU A CA 1
ATOM 740 C C . LEU A 1 99 ? -11.862 -5.082 9.662 1.00 98.31 99 LEU A C 1
ATOM 742 O O . LEU A 1 99 ? -12.503 -6.075 10.015 1.00 98.31 99 LEU A O 1
ATOM 746 N N . ASP A 1 100 ? -12.331 -4.188 8.795 1.00 98.00 100 ASP A N 1
ATOM 747 C CA . ASP A 1 100 ? -13.630 -4.285 8.139 1.00 98.00 100 ASP A CA 1
ATOM 748 C C . ASP A 1 100 ? -13.815 -5.622 7.399 1.00 98.00 100 ASP A C 1
ATOM 750 O O . ASP A 1 100 ? -12.879 -6.204 6.844 1.00 98.00 100 ASP A O 1
ATOM 754 N N . GLN A 1 101 ? -15.046 -6.135 7.401 1.00 96.75 101 GLN A N 1
ATOM 755 C CA . GLN A 1 101 ? -15.373 -7.444 6.826 1.00 96.75 101 GLN A CA 1
ATOM 756 C C . GLN A 1 101 ? -15.485 -7.440 5.298 1.00 96.75 101 GLN A C 1
ATOM 758 O O . GLN A 1 101 ? -15.555 -8.509 4.695 1.00 96.75 101 GLN A O 1
ATOM 763 N N . ARG A 1 102 ? -15.537 -6.268 4.659 1.00 93.06 102 ARG A N 1
ATOM 764 C CA . ARG A 1 102 ? -15.768 -6.132 3.215 1.00 93.06 102 ARG A CA 1
ATOM 765 C C . ARG A 1 102 ? -14.627 -5.417 2.504 1.00 93.06 102 ARG A C 1
ATOM 767 O O . ARG A 1 102 ? -14.261 -5.814 1.407 1.00 93.06 102 ARG A O 1
ATOM 774 N N . ARG A 1 103 ? -14.069 -4.366 3.105 1.00 94.50 103 ARG A N 1
ATOM 775 C CA . ARG A 1 103 ? -13.025 -3.511 2.519 1.00 94.50 103 ARG A CA 1
ATOM 776 C C . ARG A 1 103 ? -11.960 -3.156 3.564 1.00 94.50 103 ARG A C 1
ATOM 778 O O . ARG A 1 103 ? -11.808 -1.975 3.888 1.00 94.50 103 ARG A O 1
ATOM 785 N N . PRO A 1 104 ? -11.238 -4.161 4.101 1.00 96.69 104 PRO A N 1
ATOM 786 C CA . PRO A 1 104 ? -10.279 -3.965 5.191 1.00 96.69 104 PRO A CA 1
ATOM 787 C C . PRO A 1 104 ? -9.158 -2.992 4.812 1.00 96.69 104 PRO A C 1
ATOM 789 O O . PRO A 1 104 ? -8.804 -2.119 5.600 1.00 96.69 104 PRO A O 1
ATOM 792 N N . ILE A 1 105 ? -8.629 -3.127 3.594 1.00 96.69 105 ILE A N 1
ATOM 793 C CA . ILE A 1 105 ? -7.661 -2.214 2.989 1.00 96.69 105 ILE A CA 1
ATOM 794 C C . ILE A 1 105 ? -8.072 -2.022 1.533 1.00 96.69 105 ILE A C 1
ATOM 796 O O . ILE A 1 105 ? -8.422 -2.994 0.861 1.00 96.69 105 ILE A O 1
ATOM 800 N N . THR A 1 106 ? -8.046 -0.780 1.063 1.00 97.62 106 THR A N 1
ATOM 801 C CA . THR A 1 106 ? -8.218 -0.440 -0.351 1.00 97.62 106 THR A CA 1
ATOM 802 C C . THR A 1 106 ? -7.085 0.459 -0.800 1.00 97.62 106 THR A C 1
ATOM 804 O O . THR A 1 106 ? -6.762 1.409 -0.090 1.00 97.62 106 THR A O 1
ATOM 807 N N . VAL A 1 107 ? -6.531 0.186 -1.972 1.00 97.94 107 VAL A N 1
ATOM 808 C CA . VAL A 1 107 ? -5.655 1.099 -2.704 1.00 97.94 107 VAL A CA 1
ATOM 809 C C . VAL A 1 107 ? -6.359 1.592 -3.961 1.00 97.94 107 VAL A C 1
ATOM 811 O O . VAL A 1 107 ? -7.232 0.888 -4.480 1.00 97.94 107 VAL A O 1
ATOM 814 N N . GLY A 1 108 ? -5.976 2.778 -4.420 1.00 98.12 108 GLY A N 1
ATOM 815 C CA . GLY A 1 108 ? -6.425 3.355 -5.682 1.00 98.12 108 GLY A CA 1
ATOM 816 C C . GLY A 1 108 ? -5.260 3.927 -6.481 1.00 98.12 108 GLY A C 1
ATOM 817 O O . GLY A 1 108 ? -4.350 4.516 -5.891 1.00 98.12 108 GLY A O 1
ATOM 818 N N . PHE A 1 109 ? -5.291 3.765 -7.804 1.00 98.38 109 PHE A N 1
ATOM 819 C CA . PHE A 1 109 ? -4.274 4.309 -8.712 1.00 98.38 109 PHE A CA 1
ATOM 820 C C . PHE A 1 109 ? -4.922 5.147 -9.814 1.00 98.38 109 PHE A C 1
ATOM 822 O 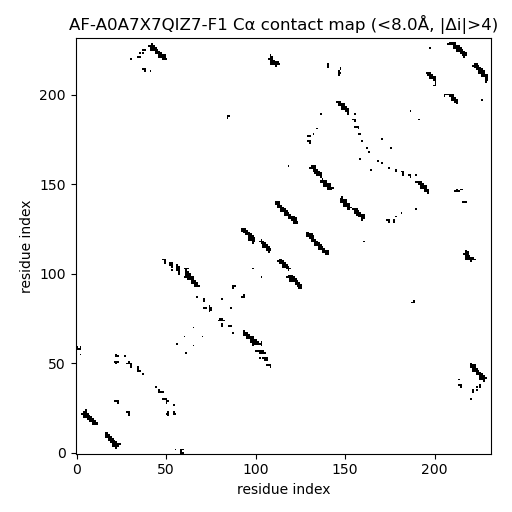O . PHE A 1 109 ? -5.481 4.600 -10.763 1.00 98.38 109 PHE A O 1
ATOM 829 N N . ASN A 1 110 ? -4.845 6.474 -9.711 1.00 97.25 110 ASN A N 1
ATOM 830 C CA . ASN A 1 110 ? -5.402 7.356 -10.735 1.00 97.25 110 ASN A CA 1
ATOM 831 C C . ASN A 1 110 ? -4.746 8.736 -10.736 1.00 97.25 110 ASN A C 1
ATOM 833 O O . ASN A 1 110 ? -4.310 9.205 -9.689 1.00 97.25 110 ASN A O 1
ATOM 837 N N . ASP A 1 111 ? -4.717 9.404 -11.890 1.00 96.06 111 ASP A N 1
ATOM 838 C CA . ASP A 1 111 ? -4.287 10.802 -12.041 1.00 96.06 111 ASP A CA 1
ATOM 839 C C . ASP A 1 111 ? -2.923 11.111 -11.395 1.00 96.06 111 ASP A C 1
ATOM 841 O O . ASP A 1 111 ? -2.745 12.124 -10.709 1.00 96.06 111 ASP A O 1
ATOM 845 N N . GLY A 1 112 ? -1.960 10.197 -11.560 1.00 97.25 112 GLY A N 1
ATOM 846 C CA . GLY A 1 112 ? -0.622 10.310 -10.974 1.00 97.25 112 GLY A CA 1
ATOM 847 C C . GLY A 1 112 ? -0.588 10.150 -9.451 1.00 97.25 112 GLY A C 1
ATOM 848 O O . GLY A 1 112 ? 0.400 10.532 -8.819 1.00 97.25 112 GLY A O 1
ATOM 849 N N . ARG A 1 113 ? -1.651 9.603 -8.851 1.00 98.19 113 ARG A N 1
ATOM 850 C CA . ARG A 1 113 ? -1.787 9.407 -7.407 1.00 98.19 113 ARG A CA 1
ATOM 851 C C . ARG A 1 113 ? -1.970 7.952 -7.026 1.00 98.19 113 ARG A C 1
ATOM 853 O O . ARG A 1 113 ? -2.618 7.171 -7.719 1.00 98.19 113 ARG A O 1
ATOM 860 N N . MET A 1 114 ? -1.444 7.636 -5.851 1.00 97.88 114 MET A N 1
ATOM 861 C CA . MET A 1 114 ? -1.738 6.423 -5.109 1.00 97.88 114 MET A CA 1
ATOM 862 C C . MET A 1 114 ? -2.490 6.801 -3.836 1.00 97.88 114 MET A C 1
ATOM 864 O O . MET A 1 114 ? -1.953 7.525 -3.001 1.00 97.88 114 MET A O 1
ATOM 868 N N . SER A 1 115 ? -3.698 6.280 -3.654 1.00 98.06 115 SER A N 1
ATOM 869 C CA . SER A 1 115 ? -4.430 6.385 -2.392 1.00 98.06 115 SER A CA 1
ATOM 870 C C . SER A 1 115 ? -4.420 5.052 -1.654 1.00 98.06 115 SER A C 1
ATOM 872 O O . SER A 1 115 ? -4.387 3.982 -2.263 1.00 98.06 115 SER A O 1
ATOM 874 N N . ILE A 1 116 ? -4.436 5.107 -0.327 1.00 97.94 116 ILE A N 1
ATOM 875 C CA . ILE A 1 116 ? -4.609 3.947 0.542 1.00 97.94 116 ILE A CA 1
ATOM 876 C C . ILE A 1 116 ? -5.591 4.289 1.656 1.00 97.94 116 ILE A C 1
ATOM 878 O O . ILE A 1 116 ? -5.489 5.341 2.278 1.00 97.94 116 ILE A O 1
ATOM 882 N N . THR A 1 117 ? -6.519 3.375 1.935 1.00 98.06 117 THR 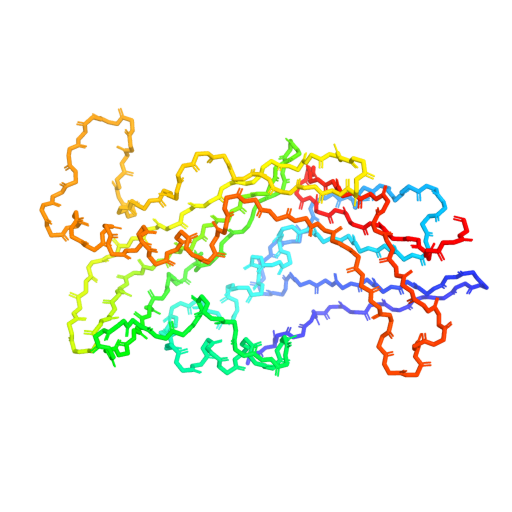A N 1
ATOM 883 C CA . THR A 1 117 ? -7.439 3.459 3.073 1.00 98.06 117 THR A CA 1
ATOM 884 C C . THR A 1 117 ? -7.448 2.143 3.834 1.00 98.06 117 THR A C 1
ATOM 886 O O . THR A 1 117 ? -7.720 1.089 3.257 1.00 98.06 117 THR A O 1
ATOM 889 N N . ILE A 1 118 ? -7.228 2.209 5.144 1.00 97.81 118 ILE A N 1
ATOM 890 C CA . ILE A 1 118 ? -7.371 1.098 6.089 1.00 97.81 118 ILE A CA 1
ATOM 891 C C . ILE A 1 118 ? -8.650 1.328 6.892 1.00 97.81 118 ILE A C 1
ATOM 893 O O . ILE A 1 118 ? -8.826 2.392 7.481 1.00 97.81 118 ILE A O 1
ATOM 897 N N . ARG A 1 119 ? -9.543 0.336 6.937 1.00 98.19 119 ARG A N 1
ATOM 898 C CA . ARG A 1 119 ? -10.823 0.430 7.657 1.00 98.19 119 ARG A CA 1
ATOM 899 C C . ARG A 1 119 ? -10.807 -0.484 8.870 1.00 98.19 119 ARG A C 1
ATOM 901 O O . ARG A 1 119 ? -10.920 -1.704 8.736 1.00 98.19 119 ARG A O 1
ATOM 908 N N . GLY A 1 120 ? -10.651 0.107 10.050 1.00 97.75 120 GLY A N 1
ATOM 909 C CA . GLY A 1 120 ? -10.728 -0.591 11.326 1.00 97.75 120 GLY A CA 1
ATOM 910 C C . GLY A 1 120 ? -12.121 -0.465 11.931 1.00 97.75 120 GLY A C 1
ATOM 911 O O . GLY A 1 120 ? -12.628 0.636 12.131 1.00 97.75 120 GLY A O 1
ATOM 912 N N . VAL A 1 121 ? -12.734 -1.593 12.282 1.00 97.75 121 VAL A N 1
ATOM 913 C CA . VAL A 1 121 ? -14.014 -1.622 13.010 1.00 97.75 121 VAL A CA 1
ATOM 914 C C . VAL A 1 121 ? -13.817 -1.588 14.525 1.00 97.75 121 VAL A C 1
ATOM 916 O O . VAL A 1 121 ? -14.742 -1.250 15.264 1.00 97.75 121 VAL A O 1
ATOM 919 N N . ARG A 1 122 ? -12.613 -1.926 15.004 1.00 97.12 122 ARG A N 1
ATOM 920 C CA . ARG A 1 122 ? -12.238 -1.823 16.417 1.00 97.12 122 ARG A CA 1
ATOM 921 C C . ARG A 1 122 ? -10.727 -1.744 16.585 1.00 97.12 122 ARG A C 1
ATOM 923 O O . ARG A 1 122 ? -10.000 -2.458 15.899 1.00 97.12 122 ARG A O 1
ATOM 930 N N . TYR A 1 123 ? -10.275 -0.916 17.519 1.00 96.38 123 TYR A N 1
ATOM 931 C CA . TYR A 1 123 ? -8.859 -0.745 17.847 1.00 96.38 123 TYR A CA 1
ATOM 932 C C . TYR A 1 123 ? -8.619 -1.105 19.305 1.00 96.38 123 TYR A C 1
ATOM 934 O O . TYR A 1 123 ? -9.486 -0.870 20.148 1.00 96.38 123 TYR A O 1
ATOM 942 N N . TYR A 1 124 ? -7.447 -1.655 19.592 1.00 94.56 124 TYR A N 1
ATOM 943 C CA . TYR A 1 124 ? -7.068 -2.114 20.919 1.00 94.56 124 TYR A CA 1
ATOM 944 C C . TYR A 1 124 ? -5.705 -1.568 21.307 1.00 94.56 124 TYR A C 1
ATOM 946 O O . TYR A 1 124 ? -4.800 -1.531 20.470 1.00 94.56 124 TYR A O 1
ATOM 954 N N . LYS A 1 125 ? -5.563 -1.209 22.582 1.00 91.88 125 LYS A N 1
ATOM 955 C CA . LYS A 1 125 ? -4.289 -0.872 23.212 1.00 91.88 125 LYS A CA 1
ATOM 956 C C . LYS A 1 125 ? -4.216 -1.539 24.585 1.00 91.88 125 LYS A C 1
ATOM 958 O O . LYS A 1 125 ? -4.848 -1.099 25.545 1.00 91.88 125 LYS A O 1
ATOM 963 N N . GLY A 1 126 ? -3.480 -2.644 24.675 1.00 90.56 126 GLY A N 1
ATOM 964 C CA . GLY A 1 126 ? -3.615 -3.584 25.787 1.00 90.56 126 GLY A CA 1
ATOM 965 C C . GLY A 1 126 ? -5.048 -4.124 25.854 1.00 90.56 126 GLY A C 1
ATOM 966 O O . GLY A 1 126 ? -5.559 -4.656 24.871 1.00 90.56 126 GLY A O 1
ATOM 967 N N . GLU A 1 127 ? -5.709 -3.952 26.998 1.00 89.88 127 GLU A N 1
ATOM 968 C CA . GLU A 1 127 ? -7.113 -4.348 27.200 1.00 89.88 127 GLU A CA 1
ATOM 969 C C . GLU A 1 127 ? -8.120 -3.259 26.790 1.00 89.88 127 GLU A C 1
ATOM 971 O O . GLU A 1 127 ? -9.320 -3.520 26.682 1.00 89.88 127 GLU A O 1
ATOM 976 N N . GLU A 1 128 ? -7.654 -2.029 26.549 1.00 92.44 128 GLU A N 1
ATOM 977 C CA . GLU A 1 128 ? -8.525 -0.911 26.198 1.00 92.44 128 GLU A CA 1
ATOM 978 C C . GLU A 1 128 ? -9.011 -1.032 24.754 1.00 92.44 128 GLU A C 1
ATOM 980 O O . GLU A 1 128 ? -8.227 -1.292 23.840 1.00 92.44 128 GLU A O 1
ATOM 985 N N . ALA A 1 129 ? -10.312 -0.813 24.545 1.00 94.38 129 ALA A N 1
ATOM 986 C CA . ALA A 1 129 ? -10.935 -0.876 23.233 1.00 94.38 129 ALA A CA 1
ATOM 987 C C . ALA A 1 129 ? -11.514 0.476 22.793 1.00 94.38 129 ALA A C 1
ATOM 989 O O . ALA A 1 129 ? -12.308 1.121 23.492 1.00 94.38 129 ALA A O 1
ATOM 990 N N . HIS A 1 130 ? -11.185 0.849 21.563 1.00 95.12 130 HIS A N 1
ATOM 991 C CA . HIS A 1 130 ? -11.516 2.125 20.948 1.00 95.12 130 HIS A CA 1
ATOM 992 C C . HIS A 1 130 ? -12.446 1.947 19.732 1.00 95.12 130 HIS A C 1
ATOM 994 O O . HIS A 1 130 ? -12.487 0.865 19.131 1.00 95.12 130 HIS A O 1
ATOM 1000 N N . PRO A 1 131 ? -13.240 2.984 19.393 1.00 95.75 131 PRO A N 1
ATOM 1001 C CA . PRO A 1 131 ? -14.222 2.919 18.311 1.00 95.75 131 PRO A CA 1
ATOM 1002 C C . PRO A 1 131 ? -13.586 2.785 16.920 1.00 95.75 131 PRO A C 1
ATOM 1004 O O . PRO A 1 131 ? -12.384 2.975 16.748 1.00 95.75 131 PRO A O 1
ATOM 1007 N N . ALA A 1 132 ? -14.428 2.452 15.939 1.00 96.62 132 ALA A N 1
ATOM 1008 C CA . ALA A 1 132 ? -14.060 2.312 14.534 1.00 96.62 132 ALA A CA 1
ATOM 1009 C C . ALA A 1 132 ? -13.528 3.622 13.936 1.00 96.62 132 ALA A C 1
ATOM 1011 O O . ALA A 1 132 ? -14.028 4.701 14.260 1.00 96.62 132 ALA A O 1
ATOM 1012 N N . MET A 1 133 ? -12.559 3.493 13.033 1.00 97.50 133 MET A N 1
ATOM 1013 C CA . MET A 1 133 ? -11.914 4.579 12.299 1.00 97.50 133 MET A CA 1
ATOM 1014 C C . MET A 1 133 ? -11.469 4.078 10.921 1.00 97.50 133 MET A C 1
ATOM 1016 O O . MET A 1 133 ? -11.060 2.928 10.753 1.00 97.50 133 MET A O 1
ATOM 1020 N N . ASN A 1 134 ? -11.522 4.968 9.943 1.00 97.62 134 ASN A N 1
ATOM 1021 C CA . ASN A 1 134 ? -10.880 4.839 8.648 1.00 97.62 134 ASN A CA 1
ATOM 1022 C C . ASN A 1 134 ? -9.628 5.713 8.658 1.00 97.62 134 ASN A C 1
ATOM 1024 O O . ASN A 1 134 ? -9.684 6.859 9.099 1.00 97.62 134 ASN A O 1
ATOM 1028 N N . ILE A 1 135 ? -8.518 5.162 8.180 1.00 97.62 135 ILE A N 1
ATOM 1029 C CA . ILE A 1 135 ? -7.234 5.852 8.068 1.00 97.62 135 ILE A CA 1
ATOM 1030 C C . ILE A 1 135 ? -6.892 5.924 6.588 1.00 97.62 135 ILE A C 1
ATOM 1032 O O . ILE A 1 135 ? -6.773 4.871 5.958 1.00 97.62 135 ILE A O 1
ATOM 1036 N N . SER A 1 136 ? -6.723 7.128 6.052 1.00 97.44 136 SER A N 1
ATOM 1037 C CA . SER A 1 136 ? -6.413 7.349 4.641 1.00 97.44 136 SER A CA 1
ATOM 1038 C C . SER A 1 136 ? -5.149 8.180 4.449 1.00 97.44 136 SER A C 1
ATOM 1040 O O . SER A 1 136 ? -4.856 9.094 5.220 1.00 97.44 136 SER A O 1
ATOM 1042 N N . ALA A 1 137 ? -4.411 7.857 3.391 1.00 97.62 137 ALA A N 1
ATOM 1043 C CA . ALA A 1 137 ? -3.298 8.651 2.894 1.00 97.62 137 ALA A CA 1
ATOM 1044 C C . ALA A 1 137 ? -3.323 8.656 1.364 1.00 97.62 137 ALA A C 1
ATOM 1046 O O . ALA A 1 137 ? -3.571 7.620 0.742 1.00 97.62 137 ALA A O 1
ATOM 1047 N N . THR A 1 138 ? -3.013 9.802 0.767 1.00 98.06 138 THR A N 1
ATOM 1048 C CA . THR A 1 138 ? -2.867 9.945 -0.684 1.00 98.06 138 THR A CA 1
ATOM 1049 C C . THR A 1 138 ? -1.470 10.449 -0.987 1.00 98.06 138 THR A C 1
ATOM 1051 O O . THR A 1 138 ? -0.973 11.339 -0.307 1.00 98.06 138 THR A O 1
ATOM 1054 N N . TYR A 1 139 ? -0.829 9.868 -1.992 1.00 98.25 139 TYR A N 1
ATOM 1055 C CA . TYR A 1 139 ? 0.491 10.251 -2.465 1.00 98.25 139 TYR A CA 1
ATOM 1056 C C . TYR A 1 139 ? 0.413 10.670 -3.922 1.00 98.25 139 TYR A C 1
ATOM 1058 O O . TYR A 1 139 ? -0.071 9.908 -4.758 1.00 98.25 139 TYR A O 1
ATOM 1066 N N . LYS A 1 140 ? 0.966 11.838 -4.232 1.00 98.25 140 LYS A N 1
ATOM 1067 C CA . LYS A 1 140 ? 1.278 12.255 -5.593 1.00 98.25 140 LYS A CA 1
ATOM 1068 C C . LYS A 1 140 ? 2.642 11.701 -5.993 1.00 98.25 140 LYS A C 1
ATOM 1070 O O . LYS A 1 140 ? 3.595 11.755 -5.215 1.00 98.25 140 LYS A O 1
ATOM 1075 N N . ILE A 1 141 ? 2.730 11.165 -7.202 1.00 97.44 141 ILE A N 1
ATOM 1076 C CA . ILE A 1 141 ? 3.970 10.643 -7.773 1.00 97.44 141 ILE A CA 1
ATOM 1077 C C . ILE A 1 141 ? 4.617 11.751 -8.601 1.00 97.44 141 ILE A C 1
ATOM 1079 O O . ILE A 1 141 ? 3.998 12.306 -9.508 1.00 97.44 141 ILE A O 1
ATOM 1083 N N . GLU A 1 142 ? 5.869 12.069 -8.294 1.00 96.00 142 GLU A N 1
ATOM 1084 C CA . GLU A 1 142 ? 6.637 13.122 -8.949 1.00 96.00 142 GLU A CA 1
ATOM 1085 C C . GLU A 1 142 ? 7.957 12.562 -9.476 1.00 96.00 142 GLU A C 1
ATOM 1087 O O . GLU A 1 142 ? 8.705 11.899 -8.754 1.00 96.00 142 GLU A O 1
ATOM 1092 N N . ALA A 1 143 ? 8.259 12.830 -10.746 1.00 92.31 143 ALA A N 1
ATOM 1093 C CA . ALA A 1 143 ? 9.592 12.592 -11.282 1.00 92.31 143 ALA A CA 1
ATOM 1094 C C . ALA A 1 143 ? 10.556 13.652 -10.728 1.00 92.31 143 ALA A C 1
ATOM 1096 O O . ALA A 1 143 ? 10.253 14.845 -10.732 1.00 92.31 143 ALA A O 1
ATOM 1097 N N . VAL A 1 144 ? 11.718 13.213 -10.257 1.00 89.31 144 VAL A N 1
ATOM 1098 C CA . VAL A 1 144 ? 12.796 14.053 -9.722 1.00 89.31 144 VAL A CA 1
ATOM 1099 C C . VAL A 1 144 ? 14.128 13.613 -10.330 1.00 89.31 144 VAL A C 1
ATOM 1101 O O . VAL A 1 144 ? 14.234 12.518 -10.873 1.00 89.31 144 VAL A O 1
ATOM 1104 N N . GLU A 1 145 ? 15.179 14.425 -10.211 1.00 82.50 145 GLU A N 1
ATOM 1105 C CA . GLU A 1 145 ? 16.504 14.090 -10.768 1.00 82.50 145 GLU A CA 1
ATOM 1106 C C . GLU A 1 145 ? 17.040 12.731 -10.269 1.00 82.50 145 GLU A C 1
ATOM 1108 O O . GLU A 1 145 ? 17.673 11.989 -11.013 1.00 82.50 145 GLU A O 1
ATOM 1113 N N . SER A 1 146 ? 16.726 12.365 -9.022 1.00 77.62 146 SER A N 1
ATOM 1114 C CA . SER A 1 146 ? 17.149 11.104 -8.396 1.00 77.62 146 SER A CA 1
ATOM 1115 C C . SER A 1 146 ? 16.212 9.909 -8.644 1.00 77.62 146 SER A C 1
ATOM 1117 O O . SER A 1 146 ? 16.410 8.852 -8.041 1.00 77.62 146 SER A O 1
ATOM 1119 N N . GLY A 1 147 ? 15.197 10.051 -9.506 1.00 88.00 147 GLY A N 1
ATOM 1120 C CA . GLY A 1 147 ? 14.228 9.003 -9.834 1.00 88.00 147 GLY A CA 1
ATOM 1121 C C . GLY A 1 147 ? 12.786 9.461 -9.631 1.00 88.00 147 GLY A C 1
ATOM 1122 O O . GLY A 1 147 ? 12.333 10.425 -10.239 1.00 88.00 147 GLY A O 1
ATOM 1123 N N . PHE A 1 148 ? 12.042 8.765 -8.773 1.00 94.50 148 PHE A N 1
ATOM 1124 C CA . PHE A 1 148 ? 10.638 9.082 -8.502 1.00 94.50 148 PHE A CA 1
ATOM 1125 C C . PHE A 1 148 ? 10.414 9.270 -7.011 1.00 94.50 148 PHE A C 1
ATOM 1127 O O . PHE A 1 148 ? 10.919 8.501 -6.188 1.00 94.50 148 PHE A O 1
ATOM 1134 N N . LYS A 1 149 ? 9.636 10.288 -6.672 1.00 95.56 149 LYS A N 1
ATOM 1135 C CA . LYS A 1 149 ? 9.269 10.652 -5.314 1.00 95.56 149 LYS A CA 1
ATOM 1136 C C . LYS A 1 149 ? 7.767 10.488 -5.140 1.00 95.56 149 LYS A C 1
ATOM 1138 O O . LYS A 1 149 ? 6.989 10.892 -5.995 1.00 95.56 149 LYS A O 1
ATOM 1143 N N . PHE A 1 150 ? 7.370 9.901 -4.026 1.00 96.75 150 PHE A N 1
ATOM 1144 C CA . PHE A 1 150 ? 5.989 9.866 -3.577 1.00 96.75 150 PHE A CA 1
ATOM 1145 C C . PHE A 1 150 ? 5.846 10.933 -2.502 1.00 96.75 150 PHE A C 1
ATOM 1147 O O . PHE A 1 150 ? 6.529 10.857 -1.482 1.00 96.75 150 PHE A O 1
ATOM 1154 N N . VAL A 1 151 ? 4.991 11.922 -2.739 1.00 97.38 151 VAL A N 1
ATOM 1155 C CA . VAL A 1 151 ? 4.744 13.053 -1.837 1.00 97.38 151 VAL A CA 1
ATOM 1156 C C . VAL A 1 151 ? 3.323 12.940 -1.306 1.00 97.38 151 VAL A C 1
ATOM 1158 O O . VAL A 1 151 ? 2.369 12.957 -2.081 1.00 97.38 151 VAL A O 1
ATOM 1161 N N . ARG A 1 152 ? 3.175 12.789 0.008 1.00 97.12 152 ARG A N 1
ATOM 1162 C CA . ARG A 1 152 ? 1.880 12.681 0.676 1.00 97.12 152 ARG A CA 1
ATOM 1163 C C . ARG A 1 152 ? 1.131 14.005 0.546 1.00 97.12 152 ARG A C 1
ATOM 1165 O O . ARG A 1 152 ? 1.643 15.057 0.923 1.00 97.12 152 ARG A O 1
ATOM 1172 N N . GLU A 1 153 ? -0.086 13.954 0.028 1.00 96.44 153 GLU A N 1
ATOM 1173 C CA . GLU A 1 153 ? -0.978 15.104 -0.054 1.00 96.44 153 GLU A CA 1
ATOM 1174 C C . GLU A 1 153 ? -1.649 15.307 1.310 1.00 96.44 153 GLU A C 1
ATOM 1176 O O . GLU A 1 153 ? -2.484 14.512 1.735 1.00 96.44 153 GLU A O 1
ATOM 1181 N N . GLY A 1 154 ? -1.263 16.375 2.009 1.00 93.19 154 GLY A N 1
ATOM 1182 C CA . GLY A 1 154 ? -1.848 16.742 3.296 1.00 93.19 154 GLY A CA 1
ATOM 1183 C C . GLY A 1 154 ? -1.426 15.856 4.477 1.00 93.19 154 GLY A C 1
ATOM 1184 O O . GLY A 1 154 ? -0.355 15.236 4.502 1.00 93.19 154 GLY A O 1
ATOM 1185 N N . ILE A 1 155 ? -2.269 15.873 5.510 1.00 91.88 155 ILE A N 1
ATOM 1186 C CA . ILE A 1 155 ? -2.106 15.063 6.723 1.00 91.88 155 ILE A CA 1
ATOM 1187 C C . ILE A 1 155 ? -2.760 13.690 6.547 1.00 91.88 155 ILE A C 1
ATOM 1189 O O . ILE A 1 155 ? -3.540 13.477 5.624 1.00 91.88 155 ILE A O 1
ATOM 1193 N N . ILE A 1 156 ? -2.471 12.762 7.460 1.00 95.25 156 ILE A N 1
ATOM 1194 C CA . ILE A 1 156 ? -3.221 11.505 7.522 1.00 95.25 156 ILE A CA 1
ATOM 1195 C C . ILE A 1 156 ? -4.652 11.801 7.943 1.00 95.25 156 ILE A C 1
ATOM 1197 O O . ILE A 1 156 ? -4.898 12.394 8.992 1.00 95.25 156 ILE A O 1
ATOM 1201 N N . GLU A 1 157 ? -5.596 11.353 7.129 1.00 95.25 157 GLU A N 1
ATOM 1202 C CA . GLU A 1 157 ? -7.011 11.487 7.424 1.00 95.25 157 GLU A CA 1
ATOM 1203 C C . GLU A 1 157 ? -7.445 10.332 8.313 1.00 95.25 157 GLU A C 1
ATOM 1205 O O . GLU A 1 157 ? -7.357 9.165 7.927 1.00 95.25 157 GLU A O 1
ATOM 1210 N N . VAL A 1 158 ? -7.923 10.652 9.514 1.00 96.31 158 VAL A N 1
ATOM 1211 C CA . VAL A 1 158 ? -8.466 9.662 10.442 1.00 96.31 158 VAL A CA 1
ATOM 1212 C C . VAL A 1 158 ? -9.875 10.068 10.835 1.00 96.31 158 VAL A C 1
ATOM 1214 O O . VAL A 1 158 ? -10.080 10.980 11.640 1.00 96.31 158 VAL A O 1
ATOM 1217 N N . PHE A 1 159 ? -10.852 9.363 10.273 1.00 96.00 159 PHE A N 1
ATOM 1218 C CA . PHE A 1 159 ? -12.265 9.680 10.439 1.00 96.00 159 PHE A CA 1
ATOM 1219 C C . PHE A 1 159 ? -13.087 8.455 10.830 1.00 96.00 159 PHE A C 1
ATOM 1221 O O . PHE A 1 159 ? -12.798 7.347 10.377 1.00 96.00 159 PHE A O 1
ATOM 1228 N N . PRO A 1 160 ? -14.142 8.623 11.640 1.00 95.56 160 PRO A N 1
ATOM 1229 C CA . PRO A 1 160 ? -15.121 7.565 11.861 1.00 95.56 160 PRO A CA 1
ATOM 1230 C C . PRO A 1 160 ? -15.738 7.111 10.526 1.00 95.56 160 PRO A C 1
ATOM 1232 O O . PRO A 1 160 ? -15.884 7.936 9.625 1.00 95.56 160 PRO A O 1
ATOM 1235 N N . PRO A 1 161 ? -16.132 5.834 10.365 1.00 92.81 161 PRO A N 1
ATOM 1236 C CA . PRO A 1 161 ? -16.687 5.353 9.097 1.00 92.81 161 PRO A CA 1
ATOM 1237 C C . PRO A 1 161 ? -17.954 6.079 8.630 1.00 92.81 161 PRO A C 1
ATOM 1239 O O . PRO A 1 161 ? -18.253 6.073 7.441 1.00 92.81 161 PRO A O 1
ATOM 1242 N N . ASP A 1 162 ? -18.689 6.655 9.578 1.00 90.81 162 ASP A N 1
ATOM 1243 C CA . ASP A 1 162 ? -19.945 7.386 9.430 1.00 90.81 162 ASP A CA 1
ATOM 1244 C C . ASP A 1 162 ? -19.767 8.912 9.351 1.00 90.81 162 ASP A C 1
ATOM 1246 O O . ASP A 1 162 ? -20.757 9.633 9.308 1.00 90.81 162 ASP A O 1
ATOM 1250 N N . PHE A 1 163 ? -18.529 9.413 9.366 1.00 92.19 163 PHE A N 1
ATOM 1251 C CA . PHE A 1 163 ? -18.256 10.845 9.429 1.00 92.19 163 PHE A CA 1
ATOM 1252 C C . PHE A 1 163 ? -18.054 11.453 8.042 1.00 92.19 163 PHE A C 1
ATOM 1254 O O . PHE A 1 163 ? -17.214 10.989 7.271 1.00 92.19 163 PHE A O 1
ATOM 1261 N N . ASP A 1 164 ? -18.785 12.531 7.772 1.00 88.00 164 ASP A N 1
ATOM 1262 C CA . ASP A 1 164 ? -18.581 13.386 6.610 1.00 88.00 164 ASP A CA 1
ATOM 1263 C C . ASP A 1 164 ? -17.722 14.603 7.008 1.00 88.00 164 ASP A C 1
ATOM 1265 O O . ASP A 1 164 ? -18.194 15.449 7.778 1.00 88.00 164 ASP A O 1
ATOM 1269 N N . PRO A 1 165 ? -16.475 14.719 6.515 1.00 84.62 165 PRO A N 1
ATOM 1270 C CA . PRO A 1 165 ? -15.602 15.842 6.842 1.00 84.62 165 PRO A CA 1
ATOM 1271 C C . PRO A 1 165 ? -16.098 17.191 6.303 1.00 84.62 165 PRO A C 1
ATOM 1273 O O . PRO A 1 165 ? -15.682 18.224 6.831 1.00 84.62 165 PRO A O 1
ATOM 1276 N N . GLU A 1 166 ? -16.992 17.209 5.312 1.00 88.50 166 GLU A N 1
ATOM 1277 C CA . GLU A 1 166 ? -17.541 18.439 4.724 1.00 88.50 166 GLU A CA 1
ATOM 1278 C C . GLU A 1 166 ? -18.798 18.940 5.452 1.00 88.50 166 GLU A C 1
ATOM 1280 O O . GLU A 1 166 ? -19.180 20.102 5.309 1.00 88.50 166 GLU A O 1
ATOM 1285 N N . SER A 1 167 ? -19.407 18.105 6.300 1.00 88.50 167 SER A N 1
ATOM 1286 C CA . SER A 1 167 ? -20.642 18.427 7.033 1.00 88.50 167 SER A CA 1
ATOM 1287 C C . SER A 1 167 ? -20.504 19.566 8.056 1.00 88.50 167 SER A C 1
ATOM 1289 O O . SER A 1 167 ? -21.501 20.138 8.497 1.00 88.50 167 SER A O 1
ATOM 1291 N N . GLY A 1 168 ? -19.275 19.883 8.481 1.00 84.44 168 GLY A N 1
ATOM 1292 C CA . GLY A 1 168 ? -18.998 20.816 9.578 1.00 84.44 168 GLY A CA 1
ATOM 1293 C C . GLY A 1 168 ? -19.281 20.250 10.978 1.00 84.44 168 GLY A C 1
ATOM 1294 O O . GLY A 1 168 ? -19.078 20.954 11.974 1.00 84.44 168 GLY A O 1
ATOM 1295 N N . GLU A 1 169 ? -19.720 18.991 11.087 1.00 86.56 169 GLU A N 1
ATOM 1296 C CA . GLU A 1 169 ? -19.934 18.327 12.370 1.00 86.56 169 GLU A CA 1
ATOM 1297 C C . GLU A 1 169 ? -18.615 18.092 13.118 1.00 86.56 169 GLU A C 1
ATOM 1299 O O . GLU A 1 169 ? -17.549 17.860 12.542 1.00 86.56 169 GLU A O 1
ATOM 1304 N N . LYS A 1 170 ? -18.676 18.132 14.452 1.00 86.00 170 LYS A N 1
ATOM 1305 C CA . LYS A 1 170 ? -17.523 17.803 15.294 1.00 86.00 170 LYS A CA 1
ATOM 1306 C C . LYS A 1 170 ? -17.523 16.318 15.615 1.00 86.00 170 LYS A C 1
ATOM 1308 O O . LYS A 1 170 ? -18.523 15.770 16.067 1.00 86.00 170 LYS A O 1
ATOM 1313 N N . ILE A 1 171 ? -16.355 15.699 15.489 1.00 87.69 171 ILE A N 1
ATOM 1314 C CA . ILE A 1 171 ? -16.114 14.360 16.026 1.00 87.69 171 ILE A CA 1
ATOM 1315 C C . ILE A 1 171 ? -16.282 14.409 17.551 1.00 87.69 171 ILE A C 1
ATOM 1317 O O . ILE A 1 171 ? -15.729 15.292 18.211 1.00 87.69 171 ILE A O 1
ATOM 1321 N N . ASP A 1 172 ? -17.021 13.458 18.127 1.00 88.69 172 ASP A N 1
ATOM 1322 C CA . ASP A 1 172 ? -17.212 13.395 19.576 1.00 88.69 172 ASP A CA 1
ATOM 1323 C C . ASP A 1 172 ? -15.885 13.202 20.333 1.00 88.69 172 ASP A C 1
ATOM 1325 O O . ASP A 1 172 ? -14.856 12.801 19.778 1.00 88.69 172 ASP A O 1
ATOM 1329 N N . ALA A 1 173 ? -15.900 13.492 21.635 1.00 85.12 173 ALA A N 1
ATOM 1330 C CA . ALA A 1 173 ? -14.695 13.492 22.458 1.00 85.12 173 ALA A CA 1
ATOM 1331 C C . ALA A 1 173 ? -13.973 12.131 22.473 1.00 85.12 173 ALA A C 1
ATOM 1333 O O . ALA A 1 173 ? -12.745 12.089 22.397 1.00 85.12 173 ALA A O 1
ATOM 1334 N N . ARG A 1 174 ? -14.709 11.011 22.522 1.00 83.38 174 ARG A N 1
ATOM 1335 C CA . ARG A 1 174 ? -14.113 9.667 22.576 1.00 83.38 174 ARG A CA 1
ATOM 1336 C C . ARG A 1 174 ? -13.460 9.309 21.246 1.00 83.38 174 ARG A C 1
ATOM 1338 O O . ARG A 1 174 ? -12.340 8.797 21.232 1.00 83.38 174 ARG A O 1
ATOM 1345 N N . ARG A 1 175 ? -14.140 9.589 20.133 1.00 89.62 175 ARG A N 1
ATOM 1346 C CA . ARG A 1 175 ? -13.592 9.398 18.785 1.00 89.62 175 ARG A CA 1
ATOM 1347 C C . ARG A 1 175 ? -12.394 10.333 18.533 1.00 89.62 175 ARG A C 1
ATOM 1349 O O . ARG A 1 175 ? -11.410 9.908 17.937 1.00 89.62 175 ARG A O 1
ATOM 1356 N N . SER A 1 176 ? -12.393 11.544 19.090 1.00 90.25 176 SER A N 1
ATOM 1357 C CA . SER A 1 176 ? -11.267 12.487 18.988 1.00 90.25 176 SER A CA 1
ATOM 1358 C C . SER A 1 176 ? -9.979 11.997 19.666 1.00 90.25 176 SER A C 1
ATOM 1360 O O . SER A 1 176 ? -8.887 12.287 19.180 1.00 90.25 176 SER A O 1
ATOM 1362 N N . VAL A 1 177 ? -10.073 11.240 20.767 1.00 89.50 177 VAL A N 1
ATOM 1363 C CA . VAL A 1 177 ? -8.891 10.675 21.449 1.00 89.5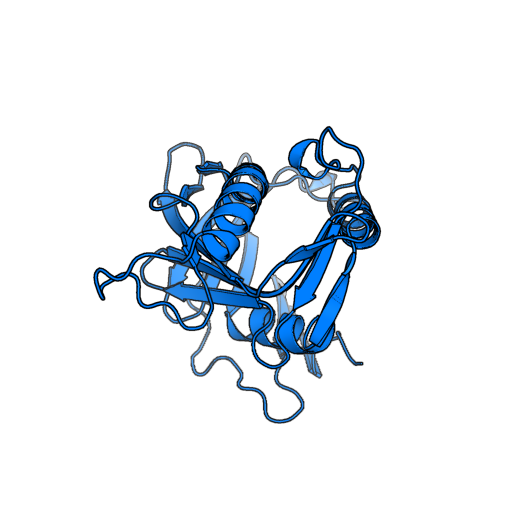0 177 VAL A CA 1
ATOM 1364 C C . VAL A 1 177 ? -8.198 9.631 20.575 1.00 89.50 177 VAL A C 1
ATOM 1366 O O . VAL A 1 177 ? -7.005 9.756 20.301 1.00 89.50 177 VAL A O 1
ATOM 1369 N N . ILE A 1 178 ? -8.938 8.622 20.101 1.00 91.94 178 ILE A N 1
ATOM 1370 C CA . ILE A 1 178 ? -8.351 7.573 19.254 1.00 91.94 178 ILE A CA 1
ATOM 1371 C C . ILE A 1 178 ? -7.882 8.134 17.909 1.00 91.94 178 ILE A C 1
ATOM 1373 O O . ILE A 1 178 ? -6.844 7.706 17.416 1.00 91.94 178 ILE A O 1
ATOM 1377 N N . ARG A 1 179 ? -8.574 9.143 17.360 1.00 94.12 179 ARG A N 1
ATOM 1378 C CA . ARG A 1 179 ? -8.135 9.865 16.161 1.00 94.12 179 ARG A CA 1
ATOM 1379 C C . ARG A 1 179 ? -6.696 10.364 16.307 1.00 94.12 179 ARG A C 1
ATOM 1381 O O . ARG A 1 179 ? -5.849 9.975 15.514 1.00 94.12 179 ARG A O 1
ATOM 1388 N N . LYS A 1 180 ? -6.402 11.123 17.369 1.00 91.62 180 LYS A N 1
ATOM 1389 C CA . LYS A 1 180 ? -5.055 11.665 17.626 1.00 91.62 180 LYS A CA 1
ATOM 1390 C C . LYS A 1 180 ? -3.993 10.579 17.802 1.00 91.62 180 LYS A C 1
ATOM 1392 O O . LYS A 1 180 ? -2.864 10.734 17.344 1.00 91.62 180 LYS A O 1
ATOM 1397 N N . LEU A 1 181 ? -4.342 9.481 18.477 1.00 89.81 181 LEU A N 1
ATOM 1398 C CA . LEU A 1 181 ? -3.431 8.345 18.656 1.00 89.81 181 LEU A CA 1
ATOM 1399 C C . LEU A 1 181 ? -3.081 7.692 17.313 1.00 89.81 181 LEU A C 1
ATOM 1401 O O . LEU A 1 181 ? -1.918 7.377 17.064 1.00 89.81 181 LEU A O 1
ATOM 1405 N N . LEU A 1 182 ? -4.082 7.498 16.452 1.00 93.00 182 LEU A N 1
ATOM 1406 C CA . LEU A 1 182 ? -3.894 6.918 15.127 1.00 93.00 182 LEU A CA 1
ATOM 1407 C C . LEU A 1 182 ? -3.148 7.869 14.192 1.00 93.00 182 LEU A C 1
ATOM 1409 O O . LEU A 1 182 ? -2.248 7.404 13.506 1.00 93.00 182 LEU A O 1
ATOM 1413 N N . GLU A 1 183 ? -3.451 9.169 14.205 1.00 93.06 183 GLU A N 1
ATOM 1414 C CA . GLU A 1 183 ? -2.707 10.186 13.449 1.00 93.06 183 GLU A CA 1
ATOM 1415 C C . GLU A 1 183 ? -1.212 10.109 13.788 1.00 93.06 183 GLU A C 1
ATOM 1417 O O . GLU A 1 183 ? -0.408 9.807 12.910 1.00 93.06 183 GLU A O 1
ATOM 1422 N N . LYS A 1 184 ? -0.845 10.222 15.075 1.00 89.00 184 LYS A N 1
ATOM 1423 C CA . LYS A 1 184 ? 0.559 10.137 15.521 1.00 89.00 184 LYS A CA 1
ATOM 1424 C C . LYS A 1 184 ? 1.236 8.832 15.083 1.00 89.00 184 LYS A C 1
ATOM 1426 O O . LYS A 1 184 ? 2.381 8.832 14.641 1.00 89.00 184 LYS A O 1
ATOM 1431 N N . ARG A 1 185 ? 0.545 7.697 15.225 1.00 87.25 185 ARG A N 1
ATOM 1432 C CA . ARG A 1 185 ? 1.092 6.381 14.865 1.00 87.25 185 ARG A CA 1
ATOM 1433 C C . ARG A 1 185 ? 1.310 6.251 13.360 1.00 87.25 185 ARG A C 1
ATOM 1435 O O . ARG A 1 185 ? 2.359 5.782 12.926 1.00 87.25 185 ARG A O 1
ATOM 1442 N N . PHE A 1 186 ? 0.313 6.626 12.568 1.00 90.62 186 PHE A N 1
ATOM 1443 C CA . PHE A 1 186 ? 0.339 6.438 11.124 1.00 90.62 186 PHE A CA 1
ATOM 1444 C C . PHE A 1 186 ? 1.127 7.521 10.392 1.00 90.62 186 PHE A C 1
ATOM 1446 O O . PHE A 1 186 ? 1.573 7.258 9.281 1.00 90.62 186 PHE A O 1
ATOM 1453 N N . GLU A 1 187 ? 1.406 8.668 11.011 1.00 88.88 187 GLU A N 1
ATOM 1454 C CA . GLU A 1 187 ? 2.379 9.636 10.495 1.00 88.88 187 GLU A CA 1
ATOM 1455 C C . GLU A 1 187 ? 3.780 9.039 10.341 1.00 88.88 187 GLU A C 1
ATOM 1457 O O . GLU A 1 187 ? 4.444 9.309 9.343 1.00 88.88 187 GLU A O 1
ATOM 1462 N N . ASN A 1 188 ? 4.194 8.177 11.273 1.00 82.50 188 ASN A N 1
ATOM 1463 C CA . ASN A 1 188 ? 5.476 7.476 11.187 1.00 82.50 188 ASN A CA 1
ATOM 1464 C C . ASN A 1 188 ? 5.469 6.381 10.112 1.00 82.50 188 ASN A C 1
ATOM 1466 O O . ASN A 1 188 ? 6.501 6.089 9.514 1.00 82.50 188 ASN A O 1
ATOM 1470 N N . VAL A 1 189 ? 4.318 5.743 9.879 1.00 86.12 189 VAL A N 1
ATOM 1471 C CA . VAL A 1 189 ? 4.178 4.652 8.901 1.00 86.12 189 VAL A CA 1
ATOM 1472 C C . VAL A 1 189 ? 4.114 5.204 7.479 1.00 86.12 189 VAL A C 1
ATOM 1474 O O . VAL A 1 189 ? 4.856 4.755 6.604 1.00 86.12 189 VAL A O 1
ATOM 1477 N N . PHE A 1 190 ? 3.239 6.182 7.268 1.00 91.12 190 PHE A N 1
ATOM 1478 C CA . PHE A 1 190 ? 3.015 6.868 6.007 1.00 91.12 190 PHE A CA 1
ATOM 1479 C C . PHE A 1 190 ? 3.848 8.140 5.972 1.00 91.12 190 PHE A C 1
ATOM 1481 O O . PHE A 1 190 ? 3.309 9.228 6.115 1.00 91.12 190 PHE A O 1
ATOM 1488 N N . GLU A 1 191 ? 5.159 8.024 5.792 1.00 90.94 191 GLU A N 1
ATOM 1489 C CA . GLU A 1 191 ? 6.049 9.189 5.765 1.00 90.94 191 GLU A CA 1
ATOM 1490 C C . GLU A 1 191 ? 5.564 10.261 4.771 1.00 90.94 191 GLU A C 1
ATOM 1492 O O . GLU A 1 191 ? 5.002 9.909 3.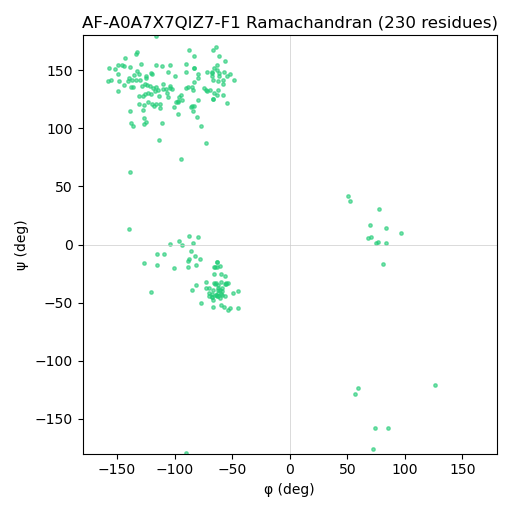728 1.00 90.94 191 GLU A O 1
ATOM 1497 N N . PRO A 1 192 ? 5.779 11.560 5.054 1.00 94.56 192 PRO A N 1
ATOM 1498 C CA . PRO A 1 192 ? 5.373 12.629 4.147 1.00 94.56 192 PRO A CA 1
ATOM 1499 C C . PRO A 1 192 ? 5.945 12.452 2.745 1.00 94.56 192 PRO A C 1
ATOM 1501 O O . PRO A 1 192 ? 5.299 12.807 1.768 1.00 94.56 192 PRO A O 1
ATOM 1504 N N . GLU A 1 193 ? 7.150 11.896 2.638 1.00 93.88 193 GLU A N 1
ATOM 1505 C CA . GLU A 1 193 ? 7.828 11.720 1.367 1.00 93.88 193 GLU A CA 1
ATOM 1506 C C . GLU A 1 193 ? 8.712 10.478 1.386 1.00 93.88 193 GLU A C 1
ATOM 1508 O O . GLU A 1 193 ? 9.408 10.224 2.365 1.00 93.88 193 GLU A O 1
ATOM 1513 N N . PHE A 1 194 ? 8.753 9.739 0.280 1.00 90.56 194 PHE A N 1
ATOM 1514 C CA . PHE A 1 194 ? 9.769 8.709 0.074 1.00 90.56 194 PHE A CA 1
ATOM 1515 C C . PHE A 1 194 ? 10.196 8.633 -1.392 1.00 90.56 194 PHE A C 1
ATOM 1517 O O . PHE A 1 194 ? 9.450 8.992 -2.303 1.00 90.56 194 PHE A O 1
ATOM 1524 N N . ILE A 1 195 ? 11.427 8.174 -1.620 1.00 89.31 195 ILE A N 1
ATOM 1525 C CA . ILE A 1 195 ? 12.035 8.075 -2.953 1.00 89.31 195 ILE A CA 1
ATOM 1526 C C . ILE A 1 195 ? 12.107 6.605 -3.356 1.00 89.31 195 ILE A C 1
ATOM 1528 O O . ILE A 1 195 ? 12.589 5.766 -2.592 1.00 89.31 195 ILE A O 1
ATOM 1532 N N . ALA A 1 196 ? 11.699 6.297 -4.583 1.00 88.00 196 ALA A N 1
ATOM 1533 C CA . ALA A 1 196 ? 11.974 5.017 -5.216 1.00 88.00 196 ALA A CA 1
ATOM 1534 C C . ALA A 1 196 ? 13.468 4.960 -5.595 1.00 88.00 196 ALA A C 1
ATOM 1536 O O . ALA A 1 196 ? 13.863 5.340 -6.690 1.00 88.00 196 ALA A O 1
ATOM 1537 N N . LYS A 1 197 ? 14.325 4.514 -4.667 1.00 80.62 197 LYS A N 1
ATOM 1538 C CA . LYS A 1 197 ? 15.801 4.550 -4.806 1.00 80.62 197 LYS A CA 1
ATOM 1539 C C . LYS A 1 197 ? 16.398 3.429 -5.675 1.00 80.62 197 LYS A C 1
ATOM 1541 O O . LYS A 1 197 ? 17.623 3.283 -5.729 1.00 80.62 197 LYS A O 1
ATOM 1546 N N . GLY A 1 198 ? 15.560 2.618 -6.321 1.00 87.38 198 GLY A N 1
ATOM 1547 C CA . GLY A 1 198 ? 15.993 1.377 -6.961 1.00 87.38 198 GLY A CA 1
ATOM 1548 C C . GLY A 1 198 ? 16.347 0.279 -5.955 1.00 87.38 198 GLY A C 1
ATOM 1549 O O . GLY A 1 198 ? 16.173 0.454 -4.749 1.00 87.38 198 GLY A O 1
ATOM 1550 N N . PHE A 1 199 ? 16.830 -0.859 -6.444 1.00 90.31 199 PHE A N 1
ATOM 1551 C CA . PHE A 1 199 ? 17.193 -2.004 -5.607 1.00 90.31 199 PHE A CA 1
ATOM 1552 C C . PHE A 1 199 ? 18.340 -2.806 -6.231 1.00 90.31 199 PHE A C 1
ATOM 1554 O O . PHE A 1 199 ? 18.531 -2.789 -7.445 1.00 90.31 199 PHE A O 1
ATOM 1561 N N . ASP A 1 200 ? 19.104 -3.509 -5.399 1.00 90.75 200 ASP A N 1
ATOM 1562 C CA . ASP A 1 200 ? 20.151 -4.423 -5.856 1.00 90.75 200 ASP A CA 1
ATOM 1563 C C . ASP A 1 200 ? 19.561 -5.817 -6.092 1.00 90.75 200 ASP A C 1
ATOM 1565 O O . ASP A 1 200 ? 18.783 -6.324 -5.279 1.00 90.75 200 ASP A O 1
ATOM 1569 N N . MET A 1 201 ? 19.920 -6.451 -7.209 1.00 90.12 201 MET A N 1
ATOM 1570 C CA . MET A 1 201 ? 19.392 -7.772 -7.544 1.00 90.12 201 MET A CA 1
ATOM 1571 C C . MET A 1 201 ? 19.821 -8.830 -6.502 1.00 90.12 201 MET A C 1
ATOM 1573 O O . MET A 1 201 ? 21.009 -8.953 -6.189 1.00 90.12 201 MET A O 1
ATOM 1577 N N . PRO A 1 202 ? 18.889 -9.626 -5.943 1.00 87.75 202 PRO A N 1
ATOM 1578 C CA . PRO A 1 202 ? 19.200 -10.521 -4.832 1.00 87.75 202 PRO A CA 1
ATOM 1579 C C . PRO A 1 202 ? 19.810 -11.861 -5.277 1.00 87.75 202 PRO A C 1
ATOM 1581 O O . PRO A 1 202 ? 19.670 -12.315 -6.416 1.00 87.75 202 PRO A O 1
ATOM 1584 N N . GLY A 1 203 ? 20.440 -12.559 -4.326 1.00 89.75 203 GLY A N 1
ATOM 1585 C CA . GLY A 1 203 ? 20.879 -13.951 -4.483 1.00 89.75 203 GLY A CA 1
ATOM 1586 C C . GLY A 1 203 ? 21.816 -14.176 -5.674 1.00 89.75 203 GLY A C 1
ATOM 1587 O O . GLY A 1 203 ? 22.809 -13.469 -5.838 1.00 89.75 203 GLY A O 1
ATOM 1588 N N . LYS A 1 204 ? 21.493 -15.167 -6.517 1.00 91.06 204 LYS A N 1
ATOM 1589 C CA . LYS A 1 204 ? 22.272 -15.501 -7.725 1.00 91.06 204 LYS A CA 1
ATOM 1590 C C . LYS A 1 204 ? 22.302 -14.384 -8.775 1.00 91.06 204 LYS A C 1
ATOM 1592 O O . LYS A 1 204 ? 23.122 -14.436 -9.682 1.00 91.06 204 LYS A O 1
ATOM 1597 N N . TRP A 1 205 ? 21.420 -13.393 -8.651 1.00 88.62 205 TRP A N 1
ATOM 1598 C CA . TRP A 1 205 ? 21.312 -12.270 -9.575 1.00 88.62 205 TRP A CA 1
ATOM 1599 C C . TRP A 1 205 ? 22.124 -11.050 -9.138 1.00 88.62 205 TRP A C 1
ATOM 1601 O O . TRP A 1 205 ? 22.161 -10.080 -9.881 1.00 88.62 205 TRP A O 1
ATOM 1611 N N . LYS A 1 206 ? 22.833 -11.096 -7.999 1.00 90.88 206 LYS A N 1
ATOM 1612 C CA . LYS A 1 206 ? 23.744 -10.018 -7.565 1.00 90.88 206 LYS A CA 1
ATOM 1613 C C . LYS A 1 206 ? 24.664 -9.471 -8.673 1.00 90.88 206 LYS A C 1
ATOM 1615 O O . LYS A 1 206 ? 24.816 -8.254 -8.724 1.00 90.88 206 LYS A O 1
ATOM 1620 N N . PRO A 1 207 ? 25.237 -10.293 -9.582 1.00 90.56 207 PRO A N 1
ATOM 1621 C CA . PRO A 1 207 ? 26.080 -9.785 -10.669 1.00 90.56 207 PRO A CA 1
ATOM 1622 C C . PRO A 1 207 ? 25.366 -8.870 -11.677 1.00 90.56 207 PRO A C 1
ATOM 1624 O O . PRO A 1 207 ? 26.038 -8.130 -12.383 1.00 90.56 207 PRO A O 1
ATOM 1627 N N . VAL A 1 208 ? 24.028 -8.903 -11.749 1.00 89.50 208 VAL A N 1
ATOM 1628 C CA . VAL A 1 208 ? 23.222 -8.002 -12.599 1.00 89.50 208 VAL A CA 1
ATOM 1629 C C . VAL A 1 208 ? 23.339 -6.546 -12.126 1.00 89.50 208 VAL A C 1
ATOM 1631 O O . VAL A 1 208 ? 23.205 -5.629 -12.930 1.00 89.50 208 VAL A O 1
ATOM 1634 N N . GLY A 1 209 ? 23.644 -6.332 -10.842 1.00 91.25 209 GLY A N 1
ATOM 1635 C CA . GLY A 1 209 ? 23.855 -5.010 -10.264 1.00 91.25 209 GLY A CA 1
ATOM 1636 C C . GLY A 1 209 ? 22.568 -4.322 -9.806 1.00 91.25 209 GLY A C 1
ATOM 1637 O O . GLY A 1 209 ? 21.560 -4.965 -9.494 1.00 91.25 209 GLY A O 1
ATOM 1638 N N . ARG A 1 210 ? 22.645 -2.991 -9.706 1.00 93.75 210 ARG A N 1
ATOM 1639 C CA . ARG A 1 210 ? 21.574 -2.129 -9.197 1.00 93.75 210 ARG A CA 1
ATOM 1640 C C . ARG A 1 210 ? 20.574 -1.795 -10.297 1.00 93.75 210 ARG A C 1
ATOM 1642 O O . ARG A 1 210 ? 20.972 -1.347 -11.365 1.00 93.75 210 ARG A O 1
ATOM 1649 N N . MET A 1 211 ? 19.287 -1.925 -10.000 1.00 94.38 211 MET A N 1
ATOM 1650 C CA . MET A 1 211 ? 18.176 -1.524 -10.862 1.00 94.38 211 MET A CA 1
ATOM 1651 C C . MET A 1 211 ? 17.646 -0.159 -10.418 1.00 94.38 211 MET A C 1
ATOM 1653 O O . MET A 1 211 ? 17.228 -0.008 -9.269 1.00 94.38 211 MET A O 1
ATOM 1657 N N . LEU A 1 212 ? 17.629 0.829 -11.309 1.00 94.00 212 LEU A N 1
ATOM 1658 C CA . LEU A 1 212 ? 17.094 2.171 -11.068 1.00 94.00 212 LEU A CA 1
ATOM 1659 C C . LEU A 1 212 ? 15.733 2.332 -11.751 1.00 94.00 212 LEU A C 1
ATOM 1661 O O . LEU A 1 212 ? 15.577 1.885 -12.889 1.00 94.00 212 LEU A O 1
ATOM 1665 N N . PRO A 1 213 ? 14.733 2.936 -11.085 1.00 94.94 213 PRO A N 1
ATOM 1666 C CA . PRO A 1 213 ? 13.437 3.149 -11.702 1.00 94.94 213 PRO A CA 1
ATOM 1667 C C . PRO A 1 213 ? 13.536 4.237 -12.771 1.00 94.94 213 PRO A C 1
ATOM 1669 O O . PRO A 1 213 ? 14.059 5.320 -12.522 1.00 94.94 213 PRO A O 1
ATOM 1672 N N . ILE A 1 214 ? 12.988 3.945 -13.945 1.00 95.00 214 ILE A N 1
ATOM 1673 C CA . ILE A 1 214 ? 12.909 4.856 -15.095 1.00 95.00 214 ILE A CA 1
ATOM 1674 C C . ILE A 1 214 ? 11.460 5.228 -15.444 1.00 95.00 214 ILE A C 1
ATOM 1676 O O . ILE A 1 214 ? 11.220 6.109 -16.262 1.00 95.00 214 ILE A O 1
ATOM 1680 N N . GLN A 1 215 ? 10.486 4.573 -14.808 1.00 95.88 215 GLN A N 1
ATOM 1681 C CA . GLN A 1 215 ? 9.064 4.879 -14.921 1.00 95.88 215 GLN A CA 1
ATOM 1682 C C . GLN A 1 215 ? 8.371 4.535 -13.605 1.00 95.88 215 GLN A C 1
ATOM 1684 O O . GLN A 1 215 ? 8.550 3.427 -13.098 1.00 95.88 215 GLN A O 1
ATOM 1689 N N . VAL A 1 216 ? 7.547 5.450 -13.097 1.00 96.62 216 VAL A N 1
ATOM 1690 C CA . VAL A 1 216 ? 6.532 5.179 -12.075 1.00 96.62 216 VAL A CA 1
ATOM 1691 C C . VAL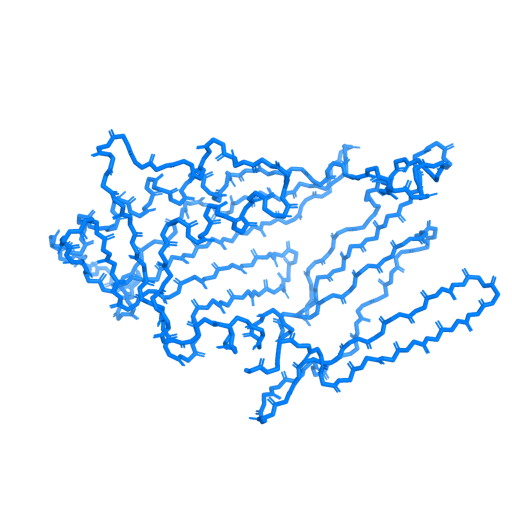 A 1 216 ? 5.279 5.958 -12.456 1.00 96.62 216 VAL A C 1
ATOM 1693 O O . VAL A 1 216 ? 5.308 7.187 -12.474 1.00 96.62 216 VAL A O 1
ATOM 1696 N N . THR A 1 217 ? 4.188 5.268 -12.777 1.00 96.38 217 THR A N 1
ATOM 1697 C CA . THR A 1 217 ? 2.914 5.912 -13.133 1.00 96.38 217 THR A CA 1
ATOM 1698 C C . THR A 1 217 ? 1.739 5.242 -12.437 1.00 96.38 217 THR A C 1
ATOM 1700 O O . THR A 1 217 ? 1.743 4.029 -12.235 1.00 96.38 217 THR A O 1
ATOM 1703 N N . ALA A 1 218 ? 0.734 6.042 -12.077 1.00 97.62 218 ALA A N 1
ATOM 1704 C CA . ALA A 1 218 ? -0.535 5.584 -11.521 1.00 97.62 218 ALA A CA 1
ATOM 1705 C C . ALA A 1 218 ? -1.686 6.179 -12.342 1.00 97.62 218 ALA A C 1
ATOM 1707 O O . ALA A 1 218 ? -1.901 7.390 -12.296 1.00 97.62 218 ALA A O 1
ATOM 1708 N N . GLN A 1 219 ? -2.375 5.351 -13.126 1.00 96.69 219 GLN A N 1
ATOM 1709 C CA . GLN A 1 219 ? -3.425 5.792 -14.048 1.00 96.69 219 GLN A CA 1
ATOM 1710 C C . GLN A 1 219 ? -4.405 4.651 -14.328 1.00 96.69 219 GLN A C 1
ATOM 1712 O O . GLN A 1 219 ? -3.979 3.505 -14.479 1.00 96.69 219 GLN A O 1
ATOM 1717 N N . ASP A 1 220 ? -5.698 4.965 -14.425 1.00 95.94 220 ASP A N 1
ATOM 1718 C CA . ASP A 1 220 ? -6.760 4.038 -14.842 1.00 95.94 220 ASP A CA 1
ATOM 1719 C C . ASP A 1 220 ? -6.778 2.714 -14.052 1.00 95.94 220 ASP A C 1
ATOM 1721 O O . ASP A 1 220 ? -7.004 1.639 -14.613 1.00 95.94 220 ASP A O 1
ATOM 1725 N N . GLY A 1 221 ? -6.498 2.787 -12.746 1.00 97.44 221 GLY A N 1
ATOM 1726 C CA . GLY A 1 221 ? -6.446 1.645 -11.832 1.00 97.44 221 GLY A CA 1
ATOM 1727 C C . GLY A 1 221 ? -5.119 0.883 -11.833 1.00 97.44 221 GLY A C 1
ATOM 1728 O O . GLY A 1 221 ? -4.980 -0.091 -11.091 1.00 97.44 221 GLY A O 1
ATOM 1729 N N . TRP A 1 222 ? -4.122 1.300 -12.617 1.00 98.12 222 TRP A N 1
ATOM 1730 C CA . TRP A 1 222 ? -2.826 0.629 -12.734 1.00 98.12 222 TRP A CA 1
ATOM 1731 C C . TRP A 1 222 ? -1.682 1.423 -12.119 1.00 98.12 222 TRP A C 1
ATOM 1733 O O . TRP A 1 222 ? -1.493 2.596 -12.429 1.00 98.12 222 TRP A O 1
ATOM 1743 N N . LEU A 1 223 ? -0.847 0.732 -11.343 1.00 97.81 223 LEU A N 1
ATOM 1744 C CA . LEU A 1 223 ? 0.506 1.154 -11.005 1.00 97.81 223 LEU A CA 1
ATOM 1745 C C . LEU A 1 223 ? 1.495 0.464 -11.951 1.00 97.81 223 LEU A C 1
ATOM 1747 O O . LEU A 1 223 ? 1.552 -0.769 -12.004 1.00 97.81 223 LEU A O 1
ATOM 1751 N N . VAL A 1 224 ? 2.294 1.248 -12.669 1.00 97.50 224 VAL A N 1
ATOM 1752 C CA . VAL A 1 224 ? 3.394 0.759 -13.509 1.00 97.50 224 VAL A CA 1
ATOM 1753 C C . VAL A 1 224 ? 4.707 1.228 -12.921 1.00 97.50 224 VAL A C 1
ATOM 1755 O O . VAL A 1 224 ? 4.890 2.420 -12.687 1.00 97.50 224 VAL A O 1
ATOM 1758 N N . ILE A 1 225 ? 5.629 0.294 -12.715 1.00 96.38 225 ILE A N 1
ATOM 1759 C CA . ILE A 1 225 ? 7.006 0.599 -12.346 1.00 96.38 225 ILE A CA 1
ATOM 1760 C C . ILE A 1 225 ? 7.930 -0.118 -13.322 1.00 96.38 225 ILE A C 1
ATOM 1762 O O . ILE A 1 225 ? 7.801 -1.327 -13.514 1.00 96.38 225 ILE A O 1
ATOM 1766 N N . SER A 1 226 ? 8.857 0.618 -13.926 1.00 96.19 226 SER A N 1
ATOM 1767 C CA . SER A 1 226 ? 9.872 0.067 -14.826 1.00 96.19 226 SER A CA 1
ATOM 1768 C C . SER A 1 226 ? 11.265 0.450 -14.353 1.00 96.19 226 SER A C 1
ATOM 1770 O O . SER A 1 226 ? 11.476 1.566 -13.877 1.00 96.19 226 SER A O 1
ATOM 1772 N N . TRP A 1 227 ? 12.217 -0.463 -14.511 1.00 95.62 227 TRP A N 1
ATOM 1773 C CA . TRP A 1 227 ? 13.600 -0.304 -14.090 1.00 95.62 227 TRP A CA 1
ATOM 1774 C C . TRP A 1 227 ? 14.582 -0.621 -15.216 1.00 95.62 227 TRP A C 1
ATOM 1776 O O . TRP A 1 227 ? 14.296 -1.430 -16.101 1.00 95.62 227 TRP A O 1
ATOM 1786 N N . LYS A 1 228 ? 15.770 -0.028 -15.109 1.00 94.62 228 LYS A N 1
ATOM 1787 C CA . LYS A 1 228 ? 16.954 -0.315 -15.923 1.00 94.62 228 LYS A CA 1
ATOM 1788 C C . LYS A 1 228 ? 18.172 -0.462 -15.011 1.00 94.62 228 LYS A C 1
ATOM 1790 O O . LYS A 1 228 ? 18.217 0.156 -13.945 1.00 94.62 228 LYS A O 1
ATOM 1795 N N . ARG A 1 229 ? 19.146 -1.281 -15.393 1.00 94.06 229 ARG A N 1
ATOM 1796 C CA . ARG A 1 229 ? 20.432 -1.385 -14.697 1.00 94.06 229 ARG A CA 1
ATOM 1797 C C . ARG A 1 229 ? 21.150 -0.035 -14.645 1.00 94.06 229 ARG A C 1
ATOM 1799 O O . ARG A 1 229 ? 21.118 0.750 -15.589 1.00 94.06 229 ARG A O 1
ATOM 1806 N N . ALA A 1 230 ? 21.802 0.239 -13.520 1.00 88.88 230 ALA A N 1
ATOM 1807 C CA . ALA A 1 230 ? 22.651 1.410 -13.350 1.00 88.88 230 ALA A CA 1
ATOM 1808 C C . ALA A 1 230 ? 23.919 1.284 -14.213 1.00 88.88 230 ALA A C 1
ATOM 1810 O O . ALA A 1 230 ? 24.593 0.257 -14.158 1.00 88.88 230 ALA A O 1
ATOM 1811 N N . GLY A 1 231 ? 24.278 2.347 -14.943 1.00 76.19 231 GLY A N 1
ATOM 1812 C CA . GLY A 1 231 ? 25.519 2.407 -15.730 1.00 76.19 231 GLY A CA 1
ATOM 1813 C C . GLY A 1 231 ? 25.392 2.053 -17.218 1.00 76.19 231 GLY A C 1
ATOM 1814 O O . GLY A 1 231 ? 26.420 1.945 -17.881 1.00 76.19 231 GLY A O 1
ATOM 1815 N N . GLU A 1 232 ? 24.169 1.916 -17.738 1.00 54.56 232 GLU A N 1
ATOM 1816 C CA . GLU A 1 232 ? 23.848 1.784 -19.172 1.00 54.56 232 GLU A CA 1
ATOM 1817 C C . GLU A 1 232 ? 22.896 2.882 -19.659 1.00 54.56 232 GLU A C 1
ATOM 1819 O O . GLU A 1 232 ? 22.044 3.358 -18.871 1.00 54.56 232 GLU A O 1
#

Mean predicted aligned error: 5.53 Å

Sequence (232 aa):
RKLLPERLDFSTTERAISIVGLQAGGGKLAAPNDPPSTIDGAEMSVRVHESMINNLAFDALAGRTVYEAKVQALAVDLFGELPEKMKGDEDGKPWAITLDQRRPITVGFNDGRMSITIRGVRYYKGEEAHPAMNISATYKIEAVESGFKFVREGIIEVFPPDFDPESGEKIDARRSVIRKLLEKRFENVFEPEFIAKGFDMPGKWKPVGRMLPIQVTAQDGWLVISWKRAGE

Solvent-accessible surface area (backbone atoms only — not comparable to full-atom values): 13088 Å² total; per-residue (Å²): 132,84,87,63,55,76,41,77,46,78,51,73,60,100,84,48,79,46,79,48,73,38,46,35,75,92,85,45,63,61,73,93,65,82,80,81,86,78,68,87,84,50,77,45,74,48,77,46,42,31,39,46,57,29,49,48,32,31,76,75,35,37,57,34,73,49,44,46,71,61,54,40,50,51,38,24,75,74,66,76,44,66,56,76,66,66,55,77,55,94,84,68,50,57,41,35,35,29,24,24,70,77,57,16,36,42,53,44,20,41,90,39,23,44,38,40,36,40,27,29,61,31,35,34,52,57,92,48,77,45,77,42,36,30,42,34,46,37,27,40,60,40,84,49,99,84,29,41,35,38,37,41,59,78,70,69,45,58,40,43,87,88,60,56,86,85,73,75,70,78,76,52,74,72,59,48,53,55,32,54,55,47,40,62,54,44,48,58,67,58,49,62,60,51,66,52,77,45,51,68,39,63,80,95,42,41,88,73,38,43,32,36,48,79,42,77,47,21,44,92,36,26,40,38,41,24,22,28,53,70,94,117

pLDDT: mean 90.74, std 7.25, range [54.56, 98.38]

Secondary structure (DSSP, 8-state):
---S-SEEEEEE-SS-EEEEEE--TTT----SSPPPPPPTT-SEEEEEEHHHHHHHHHHHHTTPEEEHHHHHHHHHHHHSS--GGGSPPTT-PPEEEEEPSS-SEEEEEETTEEEEEEEEEEEEETTEEE--EEEEEEEEEEEETTEEEEEE-SSPEEE-TT--TTS-PPPPHHHHHHHHHHHHHHHHHS-SEEEE--EEPPGGGGGG-EEEEEEEEEETTEEEEEEEETT-

Foldseek 3Di:
DPLAFPDWDWDDDPQDIDIDGHQAPDNRDTQPDDFDDDDPQFSDKDKDFQSNVQSSCLVPAAQDKDWLVNVQVVCCVVVVHRPPLSDDDPVPFIKIFGAHNRGQKGWFFADQKIKIKGWGQWMDGRPDIAGTKIWMWMWHWDQDPQGIKTAIDDAIDIGHPPDDPVPPDDDDPRSVVVSVVCRVSCCSVVPRMDDCNFDQDDDPCNVLGTWGWPDFHGHSRMTMTTTHHPPD